Protein 4KQP (pdb70)

Structure (mmCIF, N/CA/C/O backbone):
data_4KQP
#
_entry.id   4KQP
#
_cell.length_a   42.990
_cell.length_b   51.690
_cell.length_c   44.230
_cell.angle_alpha   90.00
_cell.angle_beta   91.10
_cell.angle_gamma   90.00
#
_symmetry.space_group_name_H-M   'P 1 21 1'
#
loop_
_entity.id
_entity.type
_entity.pdbx_description
1 polymer 'Glutamine ABC transporter permease and substrate binding protein protein'
2 non-polymer GLUTAMINE
3 water water
#
loop_
_atom_site.group_PDB
_atom_site.id
_atom_site.type_symbol
_atom_site.label_atom_id
_atom_site.label_alt_id
_atom_site.label_comp_id
_atom_site.label_asym_id
_atom_site.label_entity_id
_atom_site.label_seq_id
_atom_site.pdbx_PDB_ins_code
_atom_site.Cartn_x
_atom_site.Cartn_y
_atom_site.Cartn_z
_atom_site.occupancy
_atom_site.B_iso_or_equiv
_atom_site.auth_seq_id
_atom_site.auth_comp_id
_atom_site.auth_asym_id
_atom_site.auth_atom_id
_atom_site.pdbx_PDB_model_num
ATOM 1 N N . ALA A 1 3 ? 45.042 12.872 13.001 1.00 19.40 255 ALA A N 1
ATOM 2 C CA . ALA A 1 3 ? 45.247 12.220 14.293 1.00 18.45 255 ALA A CA 1
ATOM 3 C C . ALA A 1 3 ? 46.193 11.036 14.159 1.00 16.78 255 ALA A C 1
ATOM 4 O O . ALA A 1 3 ? 45.947 10.110 13.384 1.00 19.44 255 ALA A O 1
ATOM 10 N N . THR A 1 4 ? 47.269 11.070 14.935 1.00 13.96 256 THR A N 1
ATOM 11 C CA . THR A 1 4 ? 48.320 10.063 14.846 1.00 12.56 256 THR A CA 1
ATOM 12 C C . THR A 1 4 ? 48.349 9.191 16.105 1.00 10.63 256 THR A C 1
ATOM 13 O O . THR A 1 4 ? 48.541 9.702 17.209 1.00 10.72 256 THR A O 1
ATOM 24 N N . PRO A 1 5 ? 48.155 7.867 15.951 1.00 9.80 257 PRO A N 1
ATOM 25 C CA . PRO A 1 5 ? 48.262 6.989 17.119 1.00 9.66 257 PRO A CA 1
ATOM 26 C C . PRO A 1 5 ? 49.671 6.967 17.683 1.00 9.39 257 PRO A C 1
ATOM 27 O O . PRO A 1 5 ? 50.656 7.075 16.941 1.00 10.53 257 PRO A O 1
ATOM 38 N N . LYS A 1 6 ? 49.747 6.816 19.000 1.00 9.18 258 LYS A N 1
ATOM 39 C CA . LYS A 1 6 ? 51.013 6.781 19.720 1.00 10.39 258 LYS A CA 1
ATOM 40 C C . LYS A 1 6 ? 51.183 5.472 20.477 1.00 11.25 258 LYS A C 1
ATOM 41 O O . LYS A 1 6 ? 52.232 5.239 21.075 1.00 15.10 258 LYS A O 1
ATOM 60 N N . LYS A 1 7 ? 50.161 4.625 20.455 1.00 10.06 259 LYS A N 1
ATOM 61 C CA . LYS A 1 7 ? 50.246 3.293 21.032 1.00 9.46 259 LYS A CA 1
ATOM 62 C C . LYS A 1 7 ? 49.752 2.296 19.994 1.00 9.58 259 LYS A C 1
ATOM 63 O O . LYS A 1 7 ? 48.906 2.620 19.146 1.00 9.81 259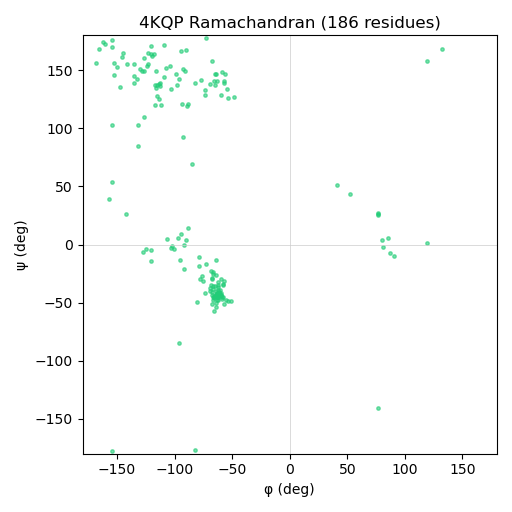 LYS A O 1
ATOM 82 N N . ASP A 1 8 ? 50.285 1.085 20.065 1.00 10.96 260 ASP A N 1
ATOM 83 C CA . ASP A 1 8 ? 49.894 0.031 19.150 1.00 11.61 260 ASP A CA 1
ATOM 84 C C . ASP A 1 8 ? 48.452 -0.412 19.384 1.00 11.19 260 ASP A C 1
ATOM 85 O O . ASP A 1 8 ? 47.762 -0.850 18.460 1.00 11.24 260 ASP A O 1
ATOM 94 N N . VAL A 1 9 ? 47.997 -0.290 20.623 1.00 10.16 261 VAL A N 1
ATOM 95 C CA . VAL A 1 9 ? 46.618 -0.561 20.960 1.00 9.68 261 VAL A CA 1
ATOM 96 C C . VAL A 1 9 ? 46.296 0.287 22.162 1.00 9.02 261 VAL A C 1
ATOM 97 O O . VAL A 1 9 ? 47.160 0.542 23.022 1.00 10.24 261 VAL A O 1
ATOM 110 N N . TYR A 1 10 ? 45.052 0.735 22.203 1.00 7.84 262 TYR A N 1
ATOM 111 C CA . TYR A 1 10 ? 44.558 1.470 23.344 1.00 7.41 262 TYR A CA 1
ATOM 112 C C . TYR A 1 10 ? 43.492 0.650 24.059 1.00 7.41 262 TYR A C 1
ATOM 113 O O . TYR A 1 10 ? 42.644 0.028 23.420 1.00 8.53 262 TYR A O 1
ATOM 131 N N . THR A 1 11 ? 43.535 0.671 25.385 1.00 6.75 263 THR A N 1
ATOM 132 C CA A THR A 1 11 ? 42.584 -0.069 26.189 0.75 6.61 263 THR A CA 1
ATOM 133 C CA B THR A 1 11 ? 42.588 -0.054 26.229 0.25 6.49 263 THR A CA 1
ATOM 134 C C . THR A 1 11 ? 41.404 0.826 26.571 1.00 5.87 263 THR A C 1
ATOM 135 O O . THR A 1 11 ? 41.592 1.923 27.076 1.00 6.18 263 THR A O 1
ATOM 156 N N . ILE A 1 12 ? 40.192 0.336 26.310 1.00 5.04 264 ILE A N 1
ATOM 157 C CA . ILE A 1 12 ? 38.969 1.077 26.574 1.00 4.38 264 ILE A CA 1
ATOM 158 C C . ILE A 1 12 ? 38.150 0.315 27.614 1.00 4.45 264 ILE A C 1
ATOM 159 O O . ILE A 1 12 ? 37.777 -0.843 27.399 1.00 5.66 264 ILE A O 1
ATOM 175 N N . ALA A 1 13 ? 37.890 0.964 28.745 1.00 4.02 265 ALA A N 1
ATOM 176 C CA . ALA A 1 13 ? 37.048 0.388 29.780 1.00 4.00 265 ALA A CA 1
ATOM 177 C C . ALA A 1 13 ? 35.592 0.791 29.568 1.00 3.85 265 ALA A C 1
ATOM 178 O O . ALA A 1 13 ? 35.294 1.880 29.071 1.00 4.22 265 ALA A O 1
ATOM 185 N N . SER A 1 14 ? 34.692 -0.093 29.983 1.00 3.86 266 SER A N 1
ATOM 186 C CA . SER A 1 14 ? 33.277 0.142 29.782 1.00 3.88 266 SER A CA 1
ATOM 187 C C . SER A 1 14 ? 32.451 -0.599 30.823 1.00 4.23 266 SER A C 1
ATOM 188 O O . SER A 1 14 ? 32.956 -1.427 31.586 1.00 5.43 266 SER A O 1
ATOM 196 N N . ASP A 1 15 ? 31.162 -0.286 30.849 1.00 4.43 267 ASP A N 1
ATOM 197 C CA . ASP A 1 15 ? 30.216 -0.948 31.733 1.00 4.24 267 ASP A CA 1
ATOM 198 C C . ASP A 1 15 ? 30.061 -2.400 31.287 1.00 5.53 267 ASP A C 1
ATOM 199 O O . ASP A 1 15 ? 30.346 -2.749 3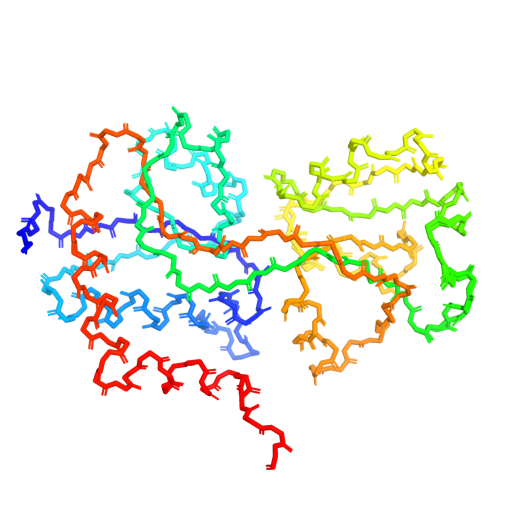0.137 1.00 7.70 267 ASP A O 1
ATOM 208 N N . ASN A 1 16 ? 29.613 -3.251 32.199 1.00 6.90 268 ASN A N 1
ATOM 209 C CA . ASN A 1 16 ? 29.306 -4.621 31.817 1.00 9.51 268 ASN A CA 1
ATOM 210 C C . ASN A 1 16 ? 27.846 -4.857 31.490 1.00 8.66 268 ASN A C 1
ATOM 211 O O . ASN A 1 16 ? 27.549 -5.889 30.908 1.00 10.79 268 ASN A O 1
ATOM 222 N N . SER A 1 17 ? 26.948 -3.935 31.827 1.00 5.86 269 SER A N 1
ATOM 223 C CA . SER A 1 17 ? 25.554 -4.081 31.408 1.00 4.91 269 SER A CA 1
ATOM 224 C C . SER A 1 17 ? 24.904 -2.708 31.338 1.00 4.67 269 SER A C 1
ATOM 225 O O . SER A 1 17 ? 24.577 -2.114 32.365 1.00 6.31 269 SER A O 1
ATOM 233 N N . PHE A 1 18 ? 24.742 -2.198 30.120 1.00 3.95 270 PHE A N 1
ATOM 234 C CA . PHE A 1 18 ? 24.159 -0.875 29.895 1.00 3.61 270 PHE A CA 1
ATOM 235 C C . PHE A 1 18 ? 23.532 -0.854 28.504 1.00 3.44 270 PHE A C 1
ATOM 236 O O . PHE A 1 18 ? 23.837 0.006 27.682 1.00 3.65 270 PHE A O 1
ATOM 253 N N . ALA A 1 19 ? 22.646 -1.815 28.233 1.00 3.86 271 ALA A N 1
ATOM 254 C CA . ALA A 1 19 ? 22.008 -1.899 26.922 1.00 3.85 271 ALA A CA 1
ATOM 255 C C . ALA A 1 19 ? 21.138 -0.662 26.713 1.00 3.82 271 ALA A C 1
ATOM 256 O O . ALA A 1 19 ? 20.406 -0.264 27.613 1.00 4.16 271 ALA A O 1
ATOM 263 N N . PRO A 1 20 ? 21.165 -0.060 25.511 1.00 4.12 272 PRO A N 1
ATOM 264 C CA . PRO A 1 20 ? 21.734 -0.559 24.254 1.00 4.63 272 PRO A CA 1
ATOM 265 C C . PRO A 1 20 ? 23.173 -0.119 23.962 1.00 3.94 272 PRO A C 1
ATOM 266 O O . PRO A 1 20 ? 23.643 -0.356 22.852 1.00 4.73 272 PRO A O 1
ATOM 277 N N . PHE A 1 21 ? 23.845 0.514 24.921 1.00 3.26 273 PHE A N 1
ATOM 278 C CA . PHE A 1 21 ? 25.172 1.089 24.691 1.00 3.16 273 PHE A CA 1
ATOM 279 C C . PHE A 1 21 ? 26.290 0.057 24.752 1.00 3.17 273 PHE A C 1
ATOM 280 O O . PHE A 1 21 ? 27.127 -0.005 23.850 1.00 3.46 273 PHE A O 1
ATOM 297 N N . GLU A 1 22 ? 26.310 -0.765 25.796 1.00 3.21 274 GLU A N 1
ATOM 298 C CA . GLU A 1 22 ? 27.184 -1.944 25.837 1.00 3.38 274 GLU A CA 1
ATOM 299 C C . GLU A 1 22 ? 26.466 -3.014 26.634 1.00 3.53 274 GLU A C 1
ATOM 300 O O . GLU A 1 22 ? 25.885 -2.730 27.685 1.00 3.93 274 GLU A O 1
ATOM 312 N N . PHE A 1 23 ? 26.492 -4.242 26.133 1.00 3.57 275 PHE A N 1
ATOM 313 C CA . PHE A 1 23 ? 25.837 -5.341 26.809 1.00 3.78 275 PHE A CA 1
ATOM 314 C C . PHE A 1 23 ? 26.264 -6.641 26.171 1.00 4.32 275 PHE A C 1
ATOM 315 O O . PHE A 1 23 ? 26.667 -6.671 25.012 1.00 5.10 275 PHE A O 1
ATOM 332 N N . GLN A 1 24 ? 26.166 -7.715 26.939 1.00 5.00 276 GLN A N 1
ATOM 333 C CA A GLN A 1 24 ? 26.317 -9.063 26.414 0.60 5.84 276 GLN A CA 1
ATOM 334 C CA B GLN A 1 24 ? 26.291 -9.056 26.383 0.40 6.14 276 GLN A CA 1
ATOM 335 C C . GLN A 1 24 ? 24.945 -9.504 25.900 1.00 5.90 276 GLN A C 1
ATOM 336 O O . GLN A 1 24 ? 23.972 -9.530 26.666 1.00 7.18 276 GLN A O 1
ATOM 363 N N . ASN A 1 25 ? 24.868 -9.827 24.615 1.00 5.47 277 ASN A N 1
ATOM 364 C CA . ASN A 1 25 ? 23.609 -10.291 24.063 1.00 5.68 277 ASN A CA 1
ATOM 365 C C . ASN A 1 25 ? 23.303 -11.713 24.542 1.00 5.23 277 ASN A C 1
ATOM 366 O O . ASN A 1 25 ? 24.081 -12.314 25.291 1.00 5.39 277 ASN A O 1
ATOM 377 N N . ASP A 1 26 ? 22.146 -12.239 24.149 1.00 4.75 278 ASP A N 1
ATOM 378 C CA . ASP A 1 26 ? 21.729 -13.536 24.648 1.00 4.80 278 ASP A CA 1
ATOM 379 C C . ASP A 1 26 ? 22.683 -14.650 24.196 1.00 4.43 278 ASP A C 1
ATOM 380 O O . ASP A 1 26 ? 22.786 -15.682 24.875 1.00 5.22 278 ASP A O 1
ATOM 389 N N . ASP A 1 27 ? 23.375 -14.449 23.068 1.00 4.33 279 ASP A N 1
ATOM 390 C CA . ASP A 1 27 ? 24.369 -15.410 22.577 1.00 4.54 279 ASP A CA 1
ATOM 391 C C . ASP A 1 27 ? 25.770 -15.147 23.158 1.00 5.26 279 ASP A C 1
ATOM 392 O O . ASP A 1 27 ? 26.744 -15.692 22.661 1.00 6.34 279 ASP A O 1
ATOM 401 N N . LYS A 1 28 ? 25.844 -14.321 24.207 1.00 6.15 280 LYS A N 1
ATOM 402 C CA A LYS A 1 28 ? 27.068 -14.130 24.990 0.23 7.81 280 LYS A CA 1
ATOM 403 C CA B LYS A 1 28 ? 27.057 -14.097 25.006 0.77 7.90 280 LYS A CA 1
ATOM 404 C C . LYS A 1 28 ? 28.138 -13.304 24.285 1.00 8.23 280 LYS A C 1
ATOM 405 O O . LYS A 1 28 ? 29.319 -13.455 24.580 1.00 11.78 280 LYS A O 1
ATOM 442 N N . GLN A 1 29 ? 27.727 -12.437 23.365 1.00 6.42 281 GLN A N 1
ATOM 443 C CA A GLN A 1 29 ? 28.672 -11.557 22.692 0.57 6.69 281 GLN A CA 1
ATOM 444 C CA B GLN A 1 29 ? 28.637 -11.551 22.632 0.43 6.38 281 GLN A CA 1
ATOM 445 C C . GLN A 1 29 ? 28.487 -10.122 23.143 1.00 6.12 281 GLN A C 1
ATOM 446 O O . GLN A 1 29 ? 27.372 -9.619 23.204 1.00 6.11 281 GLN A O 1
ATOM 473 N N . PHE A 1 30 ? 29.589 -9.457 23.493 1.00 7.02 282 PHE A N 1
ATOM 474 C CA . PHE A 1 30 ? 29.490 -8.041 23.853 1.00 7.56 282 PHE A CA 1
ATOM 475 C C . PHE A 1 30 ? 29.263 -7.230 22.589 1.00 6.73 282 PHE A C 1
ATOM 476 O O . PHE A 1 30 ? 29.929 -7.405 21.566 1.00 8.13 282 PHE A O 1
ATOM 493 N N . THR A 1 31 ? 28.299 -6.333 22.691 1.00 5.64 283 THR A N 1
ATOM 494 C CA . THR A 1 31 ? 27.818 -5.566 21.569 1.00 5.10 283 THR A CA 1
ATOM 495 C C . THR A 1 31 ? 27.236 -4.252 22.104 1.00 5.09 283 THR A C 1
ATOM 496 O O . THR A 1 31 ? 27.320 -3.972 23.298 1.00 6.18 283 THR A O 1
ATOM 507 N N . GLY A 1 32 ? 26.694 -3.437 21.209 1.00 4.81 284 GLY A N 1
ATOM 508 C CA . GLY A 1 32 ? 26.033 -2.202 21.586 1.00 5.06 284 GLY A CA 1
ATOM 509 C C . GLY A 1 32 ? 26.471 -0.998 20.768 1.00 4.71 284 GLY A C 1
ATOM 510 O O . GLY A 1 32 ? 27.462 -1.025 20.030 1.00 5.18 284 GLY A O 1
ATOM 514 N N . ILE A 1 33 ? 25.718 0.083 20.930 1.00 4.28 285 ILE A N 1
ATOM 515 C CA . ILE A 1 33 ? 26.000 1.342 20.256 1.00 4.30 285 ILE A CA 1
ATOM 516 C C . ILE A 1 33 ? 27.418 1.841 20.534 1.00 3.80 285 ILE A C 1
ATOM 517 O O . ILE A 1 33 ? 28.116 2.275 19.627 1.00 4.16 285 ILE A O 1
ATOM 533 N N . ASP A 1 34 ? 27.823 1.847 21.800 1.00 3.78 286 ASP A N 1
ATOM 534 C CA . ASP A 1 34 ? 29.151 2.363 22.149 1.00 3.72 286 ASP A CA 1
ATOM 535 C C . ASP A 1 34 ? 30.251 1.533 21.486 1.00 3.77 286 ASP A C 1
ATOM 536 O O . ASP A 1 34 ? 31.269 2.068 21.032 1.00 4.00 286 ASP A O 1
ATOM 545 N N . VAL A 1 35 ? 30.066 0.214 21.499 1.00 4.02 287 VAL A N 1
ATOM 546 C CA . VAL A 1 35 ? 31.050 -0.711 20.951 1.00 4.31 287 VAL A CA 1
ATOM 547 C C . VAL A 1 35 ? 31.171 -0.478 19.445 1.00 4.17 287 VAL A C 1
ATOM 548 O O . VAL A 1 35 ? 32.262 -0.258 18.915 1.00 4.46 287 VAL A O 1
ATOM 561 N N . ASP A 1 36 ? 30.042 -0.519 18.751 1.00 4.33 288 ASP A N 1
ATOM 562 C CA . ASP A 1 36 ? 30.063 -0.340 17.307 1.00 4.36 288 ASP A CA 1
ATOM 563 C C . ASP A 1 36 ? 30.544 1.059 16.910 1.00 4.41 288 ASP A C 1
ATOM 564 O O . ASP A 1 36 ? 31.327 1.204 15.968 1.00 4.73 288 ASP A O 1
ATOM 573 N N . LEU A 1 37 ? 30.086 2.088 17.618 1.00 4.04 289 LEU A N 1
ATOM 574 C CA . LEU A 1 37 ? 30.451 3.455 17.265 1.00 4.26 289 LEU A CA 1
ATOM 575 C C . LEU A 1 37 ? 31.937 3.706 17.502 1.00 4.00 289 LEU A C 1
ATOM 576 O O . LEU A 1 37 ? 32.626 4.215 16.613 1.00 4.40 289 LEU A O 1
ATOM 592 N N . LEU A 1 38 ? 32.449 3.379 18.686 1.00 4.05 290 LEU A N 1
ATOM 593 C CA . LEU A 1 38 ? 33.860 3.640 18.924 1.00 4.08 290 LEU A CA 1
ATOM 594 C C . LEU A 1 38 ? 34.743 2.755 18.034 1.00 4.35 290 LEU A C 1
ATOM 595 O O . LEU A 1 38 ? 35.757 3.222 17.523 1.00 4.62 290 LEU A O 1
ATOM 611 N N . ASN A 1 39 ? 34.361 1.498 17.810 1.00 4.37 291 ASN A N 1
ATOM 612 C CA . ASN A 1 39 ? 35.138 0.673 16.887 1.00 4.82 291 ASN A CA 1
ATOM 613 C C . ASN A 1 39 ? 35.166 1.304 15.492 1.00 4.83 291 ASN A C 1
ATOM 614 O O . ASN A 1 39 ? 36.205 1.309 14.840 1.00 5.39 291 ASN A O 1
ATOM 625 N N . ALA A 1 40 ? 34.036 1.836 15.035 1.00 4.65 292 ALA A N 1
ATOM 626 C CA . ALA A 1 40 ? 33.965 2.416 13.695 1.00 5.05 292 ALA A CA 1
ATOM 627 C C . ALA A 1 40 ? 34.776 3.710 13.613 1.00 4.91 292 ALA A C 1
ATOM 628 O O . ALA A 1 40 ? 35.420 3.988 12.606 1.00 5.54 292 ALA A O 1
ATOM 635 N N . ILE A 1 41 ? 34.757 4.500 14.678 1.00 4.64 293 ILE A N 1
ATOM 636 C CA . ILE A 1 41 ? 35.553 5.720 14.759 1.00 4.74 293 ILE A CA 1
ATOM 637 C C . ILE A 1 41 ? 37.047 5.376 14.698 1.00 4.99 293 ILE A C 1
ATOM 638 O O . ILE A 1 41 ? 37.813 5.985 13.948 1.00 5.38 293 ILE A O 1
ATOM 654 N N . ALA A 1 42 ? 37.458 4.392 15.485 1.00 5.29 294 ALA A N 1
ATOM 655 C CA . ALA A 1 42 ? 38.849 3.972 15.492 1.00 6.10 294 ALA A CA 1
ATOM 656 C C . ALA A 1 42 ? 39.269 3.486 14.106 1.00 6.20 294 ALA A C 1
ATOM 657 O O . ALA A 1 42 ? 40.354 3.829 13.627 1.00 6.66 294 ALA A O 1
ATOM 664 N N . LYS A 1 43 ? 38.422 2.701 13.447 1.00 6.12 295 LYS A N 1
ATOM 665 C CA . LYS A 1 43 ? 38.746 2.216 12.109 1.00 7.33 295 LYS A CA 1
ATOM 666 C C . LYS A 1 43 ? 38.885 3.382 11.126 1.00 6.94 295 LYS A C 1
ATOM 667 O O . LYS A 1 43 ? 39.807 3.418 10.309 1.00 7.77 295 LYS A O 1
ATOM 686 N N . ASN A 1 44 ? 37.982 4.350 11.214 1.00 6.19 296 ASN A N 1
ATOM 687 C CA . ASN A 1 44 ? 38.037 5.531 10.360 1.00 6.14 296 ASN A CA 1
ATOM 688 C C . ASN A 1 44 ? 39.361 6.288 10.524 1.00 6.07 296 ASN A C 1
ATOM 689 O O . ASN A 1 44 ? 39.889 6.855 9.562 1.00 7.19 296 ASN A O 1
ATOM 700 N N . GLN A 1 45 ? 39.889 6.276 11.743 1.00 5.92 297 GLN A N 1
ATOM 701 C CA . GLN A 1 45 ? 41.065 7.061 12.101 1.00 5.94 297 GLN A CA 1
ATOM 702 C C . GLN A 1 45 ? 42.384 6.274 12.132 1.00 6.32 297 GLN A C 1
ATOM 703 O O . GLN A 1 45 ? 43.436 6.859 12.363 1.00 7.22 297 GLN A O 1
ATOM 717 N N . GLY A 1 46 ? 42.337 4.963 11.915 1.00 6.68 298 GLY A N 1
ATOM 718 C CA . GLY A 1 46 ? 43.540 4.144 11.953 1.00 6.80 298 GLY A CA 1
ATOM 719 C C . GLY A 1 46 ? 44.078 3.811 13.338 1.00 7.04 298 GLY A C 1
ATOM 720 O O . GLY A 1 46 ? 45.277 3.560 13.480 1.00 8.55 298 GLY A O 1
ATOM 724 N N . PHE A 1 47 ? 43.198 3.783 14.338 1.00 6.59 299 PHE A N 1
ATOM 725 C CA . PHE A 1 47 ? 43.549 3.420 15.703 1.00 6.71 299 PHE A CA 1
ATOM 726 C C . PHE A 1 47 ? 43.048 2.003 15.980 1.00 7.60 299 PHE A C 1
ATOM 727 O O . PHE A 1 47 ? 42.069 1.563 15.371 1.00 9.30 299 PHE A O 1
ATOM 744 N N . LYS A 1 48 ? 43.710 1.319 16.914 1.00 8.11 300 LYS A N 1
ATOM 745 C CA . LYS A 1 48 ? 43.349 -0.033 17.342 1.00 8.85 300 LYS A CA 1
ATOM 746 C C . LYS A 1 48 ? 42.962 -0.014 18.821 1.00 8.11 300 LYS A C 1
ATOM 747 O O . LYS A 1 48 ? 43.633 0.628 19.629 1.00 8.30 300 LYS A O 1
ATOM 766 N N . LEU A 1 49 ? 41.883 -0.725 19.158 1.00 7.86 301 LEU A N 1
ATOM 767 C CA . LEU A 1 49 ? 41.330 -0.760 20.517 1.00 7.61 301 LEU A CA 1
ATOM 768 C C . LEU A 1 49 ? 41.230 -2.176 21.075 1.00 7.97 301 LEU A C 1
ATOM 769 O O . LEU A 1 49 ? 41.088 -3.140 20.325 1.00 9.58 301 LEU A O 1
ATOM 785 N N . LYS A 1 50 ? 41.268 -2.285 22.401 1.00 7.59 302 LYS A N 1
ATOM 786 C CA . LYS A 1 50 ? 40.839 -3.496 23.095 1.00 7.88 302 LYS A CA 1
ATOM 787 C C . LYS A 1 50 ? 39.925 -3.075 24.247 1.00 7.58 302 LYS A C 1
ATOM 788 O O . LYS A 1 50 ? 40.163 -2.042 24.869 1.00 8.98 302 LYS A O 1
ATOM 807 N N . TRP A 1 51 ? 38.876 -3.859 24.502 1.00 6.42 303 TRP A N 1
ATOM 808 C CA . TRP A 1 51 ? 37.825 -3.475 25.444 1.00 5.79 303 TRP A CA 1
ATOM 809 C C . TRP A 1 51 ? 37.880 -4.309 26.718 1.00 5.89 303 TRP A C 1
ATOM 810 O O . TRP A 1 51 ? 38.153 -5.507 26.678 1.00 6.82 303 TRP A O 1
ATOM 831 N N . ASN A 1 52 ? 37.567 -3.668 27.842 1.00 5.27 304 ASN A N 1
ATOM 832 C CA . ASN A 1 52 ? 37.374 -4.349 29.122 1.00 5.35 304 ASN A CA 1
ATOM 833 C C . ASN A 1 52 ? 36.005 -3.936 29.678 1.00 4.74 304 ASN A C 1
ATOM 834 O O . ASN A 1 52 ? 35.821 -2.780 30.073 1.00 4.92 304 ASN A O 1
ATOM 845 N N . PHE A 1 53 ? 35.058 -4.872 29.685 1.00 4.76 305 PHE A N 1
ATOM 846 C CA . PHE A 1 53 ? 33.698 -4.617 30.153 1.00 5.27 305 PHE A CA 1
ATOM 847 C C . PHE A 1 53 ? 33.628 -4.973 31.632 1.00 6.14 305 PHE A C 1
ATOM 848 O O . PHE A 1 53 ? 33.408 -6.128 32.003 1.00 8.36 305 PHE A O 1
ATOM 865 N N . ILE A 1 54 ? 33.861 -3.968 32.470 1.00 5.57 306 ILE A N 1
ATOM 866 C CA . ILE A 1 54 ? 34.123 -4.170 33.889 1.00 5.85 306 ILE A CA 1
ATOM 867 C C . ILE A 1 54 ? 33.145 -3.480 34.839 1.00 5.62 306 ILE A C 1
ATOM 868 O O . ILE A 1 54 ? 33.135 -3.820 36.011 1.00 6.55 306 ILE A O 1
ATOM 884 N N . GLY A 1 55 ? 32.331 -2.545 34.340 1.00 5.31 307 GLY A N 1
ATOM 885 C CA . GLY A 1 55 ? 31.404 -1.783 35.168 1.00 5.30 307 GLY A CA 1
ATOM 886 C C . GLY A 1 55 ? 31.711 -0.301 35.094 1.00 5.21 307 GLY A C 1
ATOM 887 O O . GLY A 1 55 ? 32.838 0.088 34.770 1.00 6.18 307 GLY A O 1
ATOM 891 N N . PHE A 1 56 ? 30.721 0.534 35.401 1.00 4.91 308 PHE A N 1
ATOM 892 C CA . PHE A 1 56 ? 30.891 1.970 35.245 1.00 4.86 308 PHE A CA 1
ATOM 893 C C . PHE A 1 56 ? 31.939 2.549 36.210 1.00 4.59 308 PHE A C 1
ATOM 894 O O . PHE A 1 56 ? 32.925 3.165 35.783 1.00 4.74 308 PHE A O 1
ATOM 911 N N . GLN A 1 57 ? 31.741 2.358 37.510 1.00 4.81 309 GLN A N 1
ATOM 912 C CA . GLN A 1 57 ? 32.726 2.861 38.459 1.00 4.95 309 GLN A CA 1
ATOM 913 C C . GLN A 1 57 ? 34.080 2.184 38.252 1.00 4.84 309 GLN A C 1
ATOM 914 O O . GLN A 1 57 ? 35.124 2.816 38.389 1.00 5.02 309 GLN A O 1
ATOM 928 N N . ALA A 1 58 ? 34.069 0.900 37.915 1.00 5.13 310 ALA A N 1
ATOM 929 C CA . ALA A 1 58 ? 35.323 0.202 37.650 1.00 5.40 310 ALA A CA 1
ATOM 930 C C . ALA A 1 58 ? 36.074 0.850 36.477 1.00 5.12 310 ALA A C 1
ATOM 931 O O . ALA A 1 58 ? 37.306 0.962 36.511 1.00 5.29 310 ALA A O 1
ATOM 938 N N . ALA A 1 59 ? 35.342 1.271 35.449 1.00 4.82 311 ALA A N 1
ATOM 939 C CA . ALA A 1 59 ? 35.930 1.971 34.312 1.00 4.53 311 ALA A CA 1
ATOM 940 C C . ALA A 1 59 ? 36.501 3.333 34.726 1.00 4.43 311 ALA A C 1
ATOM 941 O O . ALA A 1 59 ? 37.624 3.674 34.340 1.00 4.83 311 ALA A O 1
ATOM 948 N N . VAL A 1 60 ? 35.746 4.104 35.507 1.00 4.44 312 VAL A N 1
ATOM 949 C CA . VAL A 1 60 ? 36.239 5.363 36.048 1.00 4.82 312 VAL A CA 1
ATOM 950 C C . VAL A 1 60 ? 37.562 5.123 36.783 1.00 4.97 312 VAL A C 1
ATOM 951 O O . VAL A 1 60 ? 38.546 5.835 36.564 1.00 5.52 312 VAL A O 1
ATOM 964 N N . ASP A 1 61 ? 37.582 4.112 37.650 1.00 5.30 313 ASP A N 1
ATOM 965 C CA . ASP A 1 61 ? 38.765 3.813 38.457 1.00 5.83 313 ASP A CA 1
ATOM 966 C C . ASP A 1 61 ? 39.954 3.426 37.575 1.00 5.56 313 ASP A C 1
ATOM 967 O O . ASP A 1 61 ? 41.086 3.838 37.828 1.00 5.93 313 ASP A O 1
ATOM 976 N N . SER A 1 62 ? 39.703 2.622 36.544 1.00 5.25 314 SER A N 1
ATOM 977 C CA . SER A 1 62 ? 40.773 2.171 35.666 1.00 5.28 314 SER A CA 1
ATOM 978 C C . SER A 1 62 ? 41.374 3.344 34.889 1.00 5.17 314 SER A C 1
ATOM 979 O O . SER A 1 62 ? 42.602 3.470 34.783 1.00 5.38 314 SER A O 1
ATOM 987 N N . VAL A 1 63 ? 40.522 4.209 34.346 1.00 4.85 315 VAL A N 1
ATOM 988 C CA . VAL A 1 63 ? 41.022 5.380 33.644 1.00 5.05 315 VAL A CA 1
ATOM 989 C C . VAL A 1 63 ? 41.790 6.296 34.616 1.00 4.98 315 VAL A C 1
ATOM 990 O O . VAL A 1 63 ? 42.889 6.774 34.303 1.00 5.56 315 VAL A O 1
ATOM 1003 N N . GLN A 1 64 ? 41.237 6.538 35.801 1.00 5.21 316 GLN A N 1
ATOM 1004 C CA . GLN A 1 64 ? 41.903 7.435 36.749 1.00 5.80 316 GLN A CA 1
ATOM 1005 C C . GLN A 1 64 ? 43.210 6.869 37.319 1.00 6.06 316 GLN A C 1
ATOM 1006 O O . GLN A 1 64 ? 44.077 7.637 37.726 1.00 6.80 316 GLN A O 1
ATOM 1020 N N . SER A 1 65 ? 43.371 5.550 37.310 1.00 6.01 317 SER A N 1
ATOM 1021 C CA . SER A 1 65 ? 44.623 4.946 37.772 1.00 6.67 317 SER A CA 1
ATOM 1022 C C . SER A 1 65 ? 45.652 4.775 36.652 1.00 6.52 317 SER A C 1
ATOM 1023 O O . SER A 1 65 ? 46.730 4.225 36.878 1.00 6.99 317 SER A O 1
ATOM 1031 N N . GLY A 1 66 ? 45.352 5.253 35.449 1.00 6.09 318 GLY A N 1
ATOM 1032 C CA . GLY A 1 66 ? 46.321 5.170 34.370 1.00 5.76 318 GLY A CA 1
ATOM 1033 C C . GLY A 1 66 ? 46.441 3.785 33.767 1.00 5.50 318 GLY A C 1
ATOM 1034 O O . GLY A 1 66 ? 47.479 3.447 33.193 1.00 5.66 318 GLY A O 1
ATOM 1038 N N . HIS A 1 67 ? 45.372 3.000 33.888 1.00 5.68 319 HIS A N 1
ATOM 1039 C CA . HIS A 1 67 ? 45.304 1.674 33.297 1.00 5.78 319 HIS A CA 1
ATOM 1040 C C . HIS A 1 67 ? 44.581 1.790 31.955 1.00 5.71 319 HIS A C 1
ATOM 1041 O O . HIS A 1 67 ? 45.237 1.960 30.931 1.00 6.46 319 HIS A O 1
ATOM 1056 N N . ALA A 1 68 ? 43.252 1.760 31.937 1.00 5.66 320 ALA A N 1
ATOM 1057 C CA . ALA A 1 68 ? 42.558 2.020 30.689 1.00 5.69 320 ALA A CA 1
ATOM 1058 C C . ALA A 1 68 ? 42.949 3.384 30.135 1.00 5.42 320 ALA A C 1
ATOM 1059 O O . ALA A 1 68 ? 43.086 4.361 30.874 1.00 6.33 320 ALA A O 1
ATOM 1066 N N . ASP A 1 69 ? 43.099 3.442 28.817 1.00 5.27 321 ASP A N 1
ATOM 1067 C CA . ASP A 1 69 ? 43.415 4.683 28.126 1.00 5.30 321 ASP A CA 1
ATOM 1068 C C . ASP A 1 69 ? 42.222 5.617 27.980 1.00 4.97 321 ASP A C 1
ATOM 1069 O O . ASP A 1 69 ? 42.393 6.825 27.859 1.00 5.44 321 ASP A O 1
ATOM 1078 N N . GLY A 1 70 ? 41.024 5.050 27.955 1.00 4.58 322 GLY A N 1
ATOM 1079 C CA . GLY A 1 70 ? 39.808 5.835 27.869 1.00 4.39 322 GLY A CA 1
ATOM 1080 C C . GLY A 1 70 ? 38.633 4.987 28.292 1.00 3.89 322 GLY A C 1
ATOM 1081 O O . GLY A 1 70 ? 38.783 3.785 28.520 1.00 4.15 322 GLY A O 1
ATOM 1085 N N . MET A 1 71 ? 37.467 5.614 28.384 1.00 3.96 323 MET A N 1
ATOM 1086 C CA . MET A 1 71 ? 36.237 4.888 28.656 1.00 4.03 323 MET A CA 1
ATOM 1087 C C . MET A 1 71 ? 35.118 5.374 27.741 1.00 3.82 323 MET A C 1
ATOM 1088 O O . MET A 1 71 ? 34.968 6.566 27.474 1.00 4.32 323 MET A O 1
ATOM 1102 N N . MET A 1 72 ? 34.353 4.402 27.263 1.00 3.58 324 MET A N 1
ATOM 1103 C CA . MET A 1 72 ? 33.197 4.605 26.410 1.00 3.28 324 MET A CA 1
ATOM 1104 C C . MET A 1 72 ? 32.124 3.745 27.066 1.00 3.26 324 MET A C 1
ATOM 1105 O O . MET A 1 72 ? 32.177 2.520 26.968 1.00 3.75 324 MET A O 1
ATOM 1119 N N . SER A 1 73 ? 31.213 4.384 27.792 1.00 3.30 325 SER A N 1
ATOM 1120 C CA . SER A 1 73 ? 30.385 3.680 28.763 1.00 3.45 325 SER A CA 1
ATOM 1121 C C . SER A 1 73 ? 29.085 4.420 29.050 1.00 3.32 325 SER A C 1
ATOM 1122 O O . SER A 1 73 ? 28.644 4.482 30.198 1.00 3.71 325 SER A O 1
ATOM 1130 N N . GLY A 1 74 ? 28.481 4.991 28.015 1.00 3.26 326 GLY A N 1
ATOM 1131 C CA . GLY A 1 74 ? 27.287 5.798 28.199 1.00 3.33 326 GLY A CA 1
ATOM 1132 C C . GLY A 1 74 ? 27.507 6.876 29.247 1.00 3.29 326 GLY A C 1
ATOM 1133 O O . GLY A 1 74 ? 26.649 7.118 30.095 1.00 3.76 326 GLY A O 1
ATOM 1137 N N . MET A 1 75 ? 28.660 7.531 29.176 1.00 3.45 327 MET A N 1
ATOM 1138 C CA . MET A 1 75 ? 29.132 8.406 30.235 1.00 3.46 327 MET A CA 1
ATOM 1139 C C . MET A 1 75 ? 28.642 9.838 30.051 1.00 3.44 327 MET A C 1
ATOM 1140 O O . MET A 1 75 ? 28.970 10.505 29.064 1.00 4.08 327 MET A O 1
ATOM 1154 N N . SER A 1 76 ? 27.879 10.325 31.017 1.00 3.48 328 SER A N 1
ATOM 1155 C CA . SER A 1 76 ? 27.409 11.695 30.982 1.00 3.97 328 SER A CA 1
ATOM 1156 C C . SER A 1 76 ? 28.574 12.677 31.110 1.00 4.06 328 SER A C 1
ATOM 1157 O O . SER A 1 76 ? 29.511 12.469 31.897 1.00 4.82 328 SER A O 1
ATOM 1165 N N . ILE A 1 77 ? 28.472 13.765 30.345 1.00 4.37 329 ILE A N 1
ATOM 1166 C CA . ILE A 1 77 ? 29.412 14.875 30.408 1.00 4.78 329 ILE A CA 1
ATOM 1167 C C . ILE A 1 77 ? 28.916 15.838 31.476 1.00 5.27 329 ILE A C 1
ATOM 1168 O O . ILE A 1 77 ? 27.791 16.334 31.399 1.00 6.22 329 ILE A O 1
ATOM 1184 N N . THR A 1 78 ? 29.737 16.076 32.492 1.00 5.95 330 THR A N 1
ATOM 1185 C CA . THR A 1 78 ? 29.405 17.047 33.528 1.00 7.04 330 THR A CA 1
ATOM 1186 C C . THR A 1 78 ? 30.613 17.919 33.828 1.00 7.72 330 THR A C 1
ATOM 1187 O O . THR A 1 78 ? 31.759 17.520 33.628 1.00 7.51 330 THR A O 1
ATOM 1198 N N . ASP A 1 79 ? 30.353 19.118 34.333 1.00 8.60 331 ASP A N 1
ATOM 1199 C CA . ASP A 1 79 ? 31.437 20.029 34.685 1.00 9.65 331 ASP A CA 1
ATOM 1200 C C . ASP A 1 79 ? 32.326 19.442 35.777 1.00 8.57 331 ASP A C 1
ATOM 1201 O O . ASP A 1 79 ? 33.548 19.583 35.735 1.00 9.39 331 ASP A O 1
ATOM 1210 N N . ALA A 1 80 ? 31.730 18.773 36.754 1.00 7.66 332 ALA A N 1
ATOM 1211 C CA . ALA A 1 80 ? 32.520 18.181 37.825 1.00 7.76 332 ALA A CA 1
ATOM 1212 C C . ALA A 1 80 ? 33.481 17.121 37.277 1.00 7.55 332 ALA A C 1
ATOM 1213 O O . ALA A 1 80 ? 34.652 17.067 37.660 1.00 8.17 332 ALA A O 1
ATOM 1220 N N . ARG A 1 81 ? 33.001 16.287 36.366 1.00 6.76 333 ARG A N 1
ATOM 1221 C CA . ARG A 1 81 ? 33.853 15.253 35.799 1.00 6.40 333 ARG A CA 1
ATOM 1222 C C . ARG A 1 81 ? 34.969 15.852 34.946 1.00 6.61 333 ARG A C 1
ATOM 1223 O O . ARG A 1 81 ? 36.051 15.273 34.846 1.00 6.45 333 ARG A O 1
ATOM 1244 N N . LYS A 1 82 ? 34.723 17.021 34.359 1.00 7.10 334 LYS A N 1
ATOM 1245 C CA . LYS A 1 82 ? 35.749 17.700 33.577 1.00 8.17 334 LYS A CA 1
ATOM 1246 C C . LYS A 1 82 ? 36.953 18.124 34.423 1.00 8.78 334 LYS A C 1
ATOM 1247 O O . LYS A 1 82 ? 37.988 18.481 33.872 1.00 10.00 334 LYS A O 1
ATOM 1266 N N . GLN A 1 83 ? 36.838 18.085 35.750 1.00 8.95 335 GLN A N 1
ATOM 1267 C CA A GLN A 1 83 ? 37.984 18.366 36.610 0.55 9.86 335 GLN A CA 1
ATOM 1268 C CA B GLN A 1 83 ? 37.987 18.372 36.604 0.45 9.72 335 GLN A CA 1
ATOM 1269 C C . GLN A 1 83 ? 39.040 17.268 36.531 1.00 9.15 335 GLN A C 1
ATOM 1270 O O . GLN A 1 83 ? 40.225 17.529 36.774 1.00 10.41 335 GLN A O 1
ATOM 1297 N N . VAL A 1 84 ? 38.611 16.042 36.204 1.00 7.67 336 VAL A N 1
ATOM 1298 C CA . VAL A 1 84 ? 39.515 14.889 36.187 1.00 7.55 336 VAL A CA 1
ATOM 1299 C C . VAL A 1 84 ? 39.509 14.090 34.886 1.00 6.59 336 VAL A C 1
ATOM 1300 O O . VAL A 1 84 ? 40.347 13.210 34.731 1.00 6.86 336 VAL A O 1
ATOM 1313 N N . PHE A 1 85 ? 38.604 14.421 33.961 1.00 5.73 337 PHE A N 1
ATOM 1314 C CA . PHE A 1 85 ? 38.534 13.799 32.643 1.00 5.42 337 PHE A CA 1
ATOM 1315 C C . PHE A 1 85 ? 38.563 14.881 31.556 1.00 5.74 337 PHE A C 1
ATOM 1316 O O . PHE A 1 85 ? 38.054 15.986 31.757 1.00 6.67 337 PHE A O 1
ATOM 1333 N N . ASP A 1 86 ? 39.117 14.535 30.395 1.00 5.39 338 ASP A N 1
ATOM 1334 C CA . ASP A 1 86 ? 38.869 15.262 29.149 1.00 5.62 338 ASP A CA 1
ATOM 1335 C C . ASP A 1 86 ? 37.880 14.455 28.309 1.00 4.99 338 ASP A C 1
ATOM 1336 O O . ASP A 1 86 ? 38.042 13.244 28.145 1.00 5.58 338 ASP A O 1
ATOM 1345 N N . TYR A 1 87 ? 36.879 15.137 27.767 1.00 4.86 339 TYR A N 1
ATOM 1346 C CA . TYR A 1 87 ? 35.870 14.496 26.946 1.00 4.88 339 TYR A CA 1
ATOM 1347 C C . TYR A 1 87 ? 36.026 14.833 25.469 1.00 4.71 339 TYR A C 1
ATOM 1348 O O . TYR A 1 87 ? 36.490 15.915 25.096 1.00 5.63 339 TYR A O 1
ATOM 1366 N N . GLY A 1 88 ? 35.589 13.908 24.626 1.00 4.64 340 GLY A N 1
ATOM 1367 C CA . GLY A 1 88 ? 35.382 14.183 23.220 1.00 4.91 340 GLY A CA 1
ATOM 1368 C C . GLY A 1 88 ? 34.033 14.839 22.968 1.00 4.94 340 GLY A C 1
ATOM 1369 O O . GLY A 1 88 ? 33.264 15.125 23.891 1.00 5.40 340 GLY A O 1
ATOM 1373 N N . SER A 1 89 ? 33.749 15.053 21.688 1.00 4.89 341 SER A N 1
ATOM 1374 C CA . SER A 1 89 ? 32.482 15.622 21.253 1.00 5.09 341 SER A CA 1
ATOM 1375 C C . SER A 1 89 ? 31.309 14.788 21.755 1.00 4.95 341 SER A C 1
ATOM 1376 O O . SER A 1 89 ? 31.374 13.564 21.821 1.00 5.54 341 SER A O 1
ATOM 1384 N N . PRO A 1 90 ? 30.186 15.441 22.061 1.00 4.68 342 PRO A N 1
ATOM 1385 C CA A PRO A 1 90 ? 29.033 14.661 22.527 0.67 4.45 342 PRO A CA 1
ATOM 1386 C CA B PRO A 1 90 ? 29.013 14.681 22.511 0.33 4.91 342 PRO A CA 1
ATOM 1387 C C . PRO A 1 90 ? 28.498 13.730 21.436 1.00 4.18 342 PRO A C 1
ATOM 1388 O O . PRO A 1 90 ? 28.410 14.128 20.265 1.00 4.59 342 PRO A O 1
ATOM 1409 N N . TYR A 1 91 ? 28.123 12.508 21.823 1.00 3.94 343 TYR A N 1
ATOM 1410 C CA . TYR A 1 91 ? 27.678 11.522 20.838 1.00 4.17 343 TYR A CA 1
ATOM 1411 C C . TYR A 1 91 ? 26.295 10.949 21.117 1.00 4.11 343 TYR A C 1
ATOM 1412 O O . TYR A 1 91 ? 25.795 10.161 20.321 1.00 4.46 343 TYR A O 1
ATOM 1430 N N . TYR A 1 92 ? 25.679 11.329 22.232 1.00 4.06 344 TYR A N 1
ATOM 1431 C CA . TYR A 1 92 ? 24.316 10.897 22.525 1.00 4.02 344 TYR A CA 1
ATOM 1432 C C . TYR A 1 92 ? 23.754 11.859 23.574 1.00 4.10 344 TYR A C 1
ATOM 1433 O O . TYR A 1 92 ? 24.480 12.717 24.084 1.00 4.37 344 TYR A O 1
ATOM 1451 N N . SER A 1 93 ? 22.460 11.743 23.877 1.00 4.26 345 SER A N 1
ATOM 1452 C CA . SER A 1 93 ? 21.819 12.561 24.911 1.00 4.26 345 SER A CA 1
ATOM 1453 C C . SER A 1 93 ? 21.071 11.654 25.874 1.00 4.35 345 SER A C 1
ATOM 1454 O O . SER A 1 93 ? 20.580 10.596 25.480 1.00 4.95 345 SER A O 1
ATOM 1462 N N . SER A 1 94 ? 20.977 12.071 27.135 1.00 4.47 346 SER A N 1
ATOM 1463 C CA . SER A 1 94 ? 20.189 11.315 28.096 1.00 4.70 346 SER A CA 1
ATOM 1464 C C . SER A 1 94 ? 19.584 12.186 29.176 1.00 4.90 346 SER A C 1
ATOM 1465 O O . SER A 1 94 ? 20.110 13.237 29.548 1.00 6.30 346 SER A O 1
ATOM 1473 N N . ASN A 1 95 ? 18.466 11.682 29.679 1.00 4.36 347 ASN A N 1
ATOM 1474 C CA . ASN A 1 95 ? 17.814 12.153 30.884 1.00 4.57 347 ASN A CA 1
ATOM 1475 C C . ASN A 1 95 ? 17.803 11.022 31.907 1.00 3.58 347 ASN A C 1
ATOM 1476 O O . ASN A 1 95 ? 18.037 9.871 31.550 1.00 4.01 347 ASN A O 1
ATOM 1487 N N . LEU A 1 96 ? 17.557 11.359 33.170 1.00 3.48 348 LEU A N 1
ATOM 1488 C CA . LEU A 1 96 ? 17.428 10.376 34.246 1.00 3.66 348 LEU A CA 1
ATOM 1489 C C . LEU A 1 96 ? 15.949 10.055 34.477 1.00 3.89 348 LEU A C 1
ATOM 1490 O O . LEU A 1 96 ? 15.109 10.961 34.439 1.00 5.12 348 LEU A O 1
ATOM 1506 N N . THR A 1 97 ? 15.620 8.800 34.762 1.00 3.66 349 THR A N 1
ATOM 1507 C CA . THR A 1 97 ? 14.241 8.474 35.060 1.00 4.41 349 THR A CA 1
ATOM 1508 C C . THR A 1 97 ? 14.158 7.385 36.120 1.00 3.59 349 THR A C 1
ATOM 1509 O O . THR A 1 97 ? 15.137 6.708 36.428 1.00 4.14 349 THR A O 1
ATOM 1520 N N . ILE A 1 98 ? 12.964 7.238 36.683 1.00 3.71 350 ILE A N 1
ATOM 1521 C CA . ILE A 1 98 ? 12.661 6.184 37.641 1.00 3.74 350 ILE A CA 1
ATOM 1522 C C . ILE A 1 98 ? 11.969 5.013 36.936 1.00 3.70 350 ILE A C 1
ATOM 1523 O O . ILE A 1 98 ? 11.064 5.212 36.102 1.00 4.20 350 ILE A O 1
ATOM 1539 N N . ALA A 1 99 ? 12.379 3.797 37.288 1.00 3.78 351 ALA A N 1
ATOM 1540 C CA . ALA A 1 99 ? 11.631 2.594 36.949 1.00 3.67 351 ALA A CA 1
ATOM 1541 C C . ALA A 1 99 ? 11.077 1.968 38.225 1.00 3.61 351 ALA A C 1
ATOM 1542 O O . ALA A 1 99 ? 11.786 1.847 39.227 1.00 3.90 351 ALA A O 1
ATOM 1549 N N . THR A 1 100 ? 9.819 1.544 38.150 1.00 3.88 352 THR A N 1
ATOM 1550 C CA . THR A 1 100 ? 9.173 0.736 39.173 1.00 4.47 352 THR A CA 1
ATOM 1551 C C . THR A 1 100 ? 8.716 -0.572 38.532 1.00 4.58 352 THR A C 1
ATOM 1552 O O . THR A 1 100 ? 8.767 -0.726 37.317 1.00 4.62 352 THR A O 1
ATOM 1563 N N . SER A 1 101 ? 8.273 -1.519 39.347 1.00 5.73 353 SER A N 1
ATOM 1564 C CA . SER A 1 101 ? 7.621 -2.696 38.801 1.00 7.06 353 SER A CA 1
ATOM 1565 C C . SER A 1 101 ? 6.222 -2.320 38.307 1.00 7.17 353 SER A C 1
ATOM 1566 O O . SER A 1 101 ? 5.485 -1.586 38.982 1.00 8.59 353 SER A O 1
ATOM 1574 N N A SER A 1 102 ? 5.840 -2.809 37.130 0.75 6.92 354 SER A N 1
ATOM 1575 N N B SER A 1 102 ? 5.839 -2.877 37.162 0.25 7.56 354 SER A N 1
ATOM 1576 C CA A SER A 1 102 ? 4.509 -2.481 36.601 0.75 7.77 354 SER A CA 1
ATOM 1577 C CA B SER A 1 102 ? 4.500 -2.670 36.616 0.25 8.73 354 SER A CA 1
ATOM 1578 C C A SER A 1 102 ? 3.376 -3.279 37.255 0.75 10.59 354 SER A C 1
ATOM 1579 C C B SER A 1 102 ? 3.483 -3.678 37.159 0.25 11.58 354 SER A C 1
ATOM 1580 O O A SER A 1 102 ? 2.221 -3.178 36.845 0.75 11.78 354 SER A O 1
ATOM 1581 O O B SER A 1 102 ? 2.412 -3.849 36.579 0.25 13.44 354 SER A O 1
ATOM 1596 N N A THR A 1 103 ? 3.698 -4.057 38.282 0.75 12.04 355 THR A N 1
ATOM 1597 N N B THR A 1 103 ? 3.808 -4.336 38.269 0.25 12.03 355 THR A N 1
ATOM 1598 C CA A THR A 1 103 ? 2.671 -4.672 39.119 0.75 14.88 355 THR A CA 1
ATOM 1599 C CA B THR A 1 103 ? 2.924 -5.355 38.839 0.25 12.81 355 THR A CA 1
ATOM 1600 C C A THR A 1 103 ? 2.244 -3.727 40.250 0.75 14.30 355 THR A C 1
ATOM 1601 C C B THR A 1 103 ? 1.910 -4.781 39.829 0.25 12.22 355 THR A C 1
ATOM 1602 O O A THR A 1 103 ? 1.306 -4.023 40.987 0.75 19.38 355 THR A O 1
ATOM 1603 O O B THR A 1 103 ? 0.969 -5.473 40.223 0.25 13.81 355 THR A O 1
ATOM 1624 N N A ASP A 1 104 ? 2.918 -2.582 40.365 0.75 14.62 356 ASP A N 1
ATOM 1625 N N B ASP A 1 104 ? 2.104 -3.528 40.231 0.25 12.86 356 ASP A N 1
ATOM 1626 C CA A ASP A 1 104 ? 2.746 -1.672 41.504 0.75 18.90 356 ASP A CA 1
ATOM 1627 C CA B ASP A 1 104 ? 1.171 -2.846 41.128 0.25 14.78 356 ASP A CA 1
ATOM 1628 C C A ASP A 1 104 ? 2.237 -0.291 41.077 0.75 15.34 356 ASP A C 1
ATOM 1629 C C B ASP A 1 104 ? 0.824 -1.452 40.594 0.25 14.20 356 ASP A C 1
ATOM 1630 O O A ASP A 1 104 ? 2.949 0.447 40.393 0.75 15.84 356 ASP A O 1
ATOM 1631 O O B ASP A 1 104 ? 0.870 -1.209 39.387 0.25 11.87 356 ASP A O 1
ATOM 1648 N N A ASP A 1 105 ? 1.017 0.058 41.497 0.75 14.72 357 ASP A N 1
ATOM 1649 N N B ASP A 1 105 ? 0.463 -0.550 41.504 0.25 15.61 357 ASP A N 1
ATOM 1650 C CA A ASP A 1 105 ? 0.436 1.364 41.174 0.75 12.58 357 ASP A CA 1
ATOM 1651 C CA B ASP A 1 105 ? 0.197 0.850 41.182 0.25 12.22 357 ASP A CA 1
ATOM 1652 C C A ASP A 1 105 ? 0.692 2.396 42.272 0.75 13.55 357 ASP A C 1
ATOM 1653 C C B ASP A 1 105 ? 0.553 1.732 42.375 0.25 12.58 357 ASP A C 1
ATOM 1654 O O A ASP A 1 105 ? 0.181 3.513 42.200 0.75 14.81 357 ASP A O 1
ATOM 1655 O O B ASP A 1 105 ? 0.210 2.914 42.407 0.25 14.92 357 ASP A O 1
ATOM 1671 N N A SER A 1 106 ? 1.485 2.040 43.279 0.75 14.61 358 SER A N 1
ATOM 1672 N N B SER A 1 106 ? 1.248 1.155 43.351 0.25 14.79 358 SER A N 1
ATOM 1673 C CA A SER A 1 106 ? 1.581 2.870 44.475 0.75 18.67 358 SER A CA 1
ATOM 1674 C CA B SER A 1 106 ? 1.535 1.844 44.608 0.25 16.44 358 SER A CA 1
ATOM 1675 C C A SER A 1 106 ? 2.468 4.094 44.283 0.75 17.98 358 SER A C 1
ATOM 1676 C C B SER A 1 106 ? 2.346 3.120 44.413 0.25 21.15 358 SER A C 1
ATOM 1677 O O A SER A 1 106 ? 2.342 5.065 45.034 0.75 19.34 358 SER A O 1
ATOM 1678 O O B SER A 1 106 ? 2.423 3.950 45.319 0.25 34.74 358 SER A O 1
ATOM 1692 N N A ILE A 1 107 ? 3.362 4.050 43.294 0.75 16.34 359 ILE A N 1
ATOM 1693 N N B ILE A 1 107 ? 2.947 3.274 43.236 0.25 16.24 359 ILE A N 1
ATOM 1694 C CA A ILE A 1 107 ? 4.221 5.191 43.009 0.75 16.29 359 ILE A CA 1
ATOM 1695 C CA B ILE A 1 107 ? 3.835 4.401 42.974 0.25 16.00 359 ILE A CA 1
ATOM 1696 C C A ILE A 1 107 ? 3.729 5.887 41.746 0.75 18.86 359 ILE A C 1
ATOM 1697 C C B ILE A 1 107 ? 3.389 5.183 41.739 0.25 15.83 359 ILE A C 1
ATOM 1698 O O A ILE A 1 107 ? 3.772 5.335 40.639 0.75 15.07 359 ILE A O 1
ATOM 1699 O O B ILE A 1 107 ? 3.499 4.701 40.606 0.25 11.37 359 ILE A O 1
ATOM 1730 N N A LYS A 1 108 ? 3.245 7.108 41.939 0.75 23.36 360 LYS A N 1
ATOM 1731 N N B LYS A 1 108 ? 2.900 6.398 41.978 0.25 17.44 360 LYS A N 1
ATOM 1732 C CA A LYS A 1 108 ? 2.696 7.914 40.860 0.75 29.93 360 LYS A CA 1
ATOM 1733 C CA B LYS A 1 108 ? 2.345 7.243 40.925 0.25 21.53 360 LYS A CA 1
ATOM 1734 C C A LYS A 1 108 ? 3.443 9.237 40.762 0.75 33.67 360 LYS A C 1
ATOM 1735 C C B LYS A 1 108 ? 3.049 8.596 40.825 0.25 25.18 360 LYS A C 1
ATOM 1736 O O A LYS A 1 108 ? 3.243 10.010 39.827 0.75 39.08 360 LYS A O 1
ATOM 1737 O O B LYS A 1 108 ? 2.758 9.383 39.923 0.25 32.94 360 LYS A O 1
ATOM 1774 N N A SER A 1 109 ? 4.316 9.485 41.733 0.75 34.84 361 SER A N 1
ATOM 1775 N N B SER A 1 109 ? 3.973 8.867 41.744 0.25 31.84 361 SER A N 1
ATOM 1776 C CA A SER A 1 109 ? 5.038 10.742 41.808 0.75 34.78 361 SER A CA 1
ATOM 1777 C CA B SER A 1 109 ? 4.681 10.144 41.753 0.25 28.61 361 SER A CA 1
ATOM 1778 C C A SER A 1 109 ? 6.191 10.604 42.785 0.75 38.87 361 SER A C 1
ATOM 1779 C C B SER A 1 109 ? 5.891 10.110 42.682 0.25 39.24 361 SER A C 1
ATOM 1780 O O A SER A 1 109 ? 6.315 9.589 43.469 0.75 33.41 361 SER A O 1
ATOM 1781 O O B SER A 1 109 ? 6.146 9.107 43.349 0.25 45.76 361 SER A O 1
ATOM 1796 N N A TRP A 1 110 ? 7.025 11.634 42.855 0.75 35.92 362 TRP A N 1
ATOM 1797 N N B TRP A 1 110 ? 6.633 11.214 42.718 0.25 37.44 362 TRP A N 1
ATOM 1798 C CA A TRP A 1 110 ? 8.130 11.654 43.803 0.75 29.05 362 TRP A CA 1
ATOM 1799 C CA B TRP A 1 110 ? 7.768 11.353 43.624 0.25 30.27 362 TRP A CA 1
ATOM 1800 C C A TRP A 1 110 ? 7.629 11.614 45.247 0.75 32.07 362 TRP A C 1
ATOM 1801 C C B TRP A 1 110 ? 7.310 11.272 45.075 0.25 26.62 362 TRP A C 1
ATOM 1802 O O A TRP A 1 110 ? 8.379 11.271 46.159 0.75 35.25 362 TRP A O 1
ATOM 1803 O O B TRP A 1 110 ? 8.019 10.747 45.933 0.25 31.33 362 TRP A O 1
ATOM 1844 N N A LYS A 1 111 ? 6.359 11.960 45.448 0.75 29.14 363 LYS A N 1
ATOM 1845 N N B LYS A 1 111 ? 6.118 11.796 45.341 0.25 23.81 363 LYS A N 1
ATOM 1846 C CA A LYS A 1 111 ? 5.779 12.026 46.788 0.75 31.54 363 LYS A CA 1
ATOM 1847 C CA B LYS A 1 111 ? 5.596 11.866 46.700 0.25 28.20 363 LYS A CA 1
ATOM 1848 C C A LYS A 1 111 ? 5.415 10.643 47.334 0.75 37.54 363 LYS A C 1
ATOM 1849 C C B LYS A 1 111 ? 5.291 10.478 47.254 0.25 30.86 363 LYS A C 1
ATOM 1850 O O A LYS A 1 111 ? 5.260 10.470 48.542 0.75 42.74 363 LYS A O 1
ATOM 1851 O O B LYS A 1 111 ? 5.221 10.290 48.469 0.25 39.89 363 LYS A O 1
ATOM 1888 N N A ASP A 1 112 ? 5.279 9.666 46.442 0.75 36.11 364 ASP A N 1
ATOM 1889 N N B ASP A 1 112 ? 5.115 9.509 46.362 0.25 28.48 364 ASP A N 1
ATOM 1890 C CA A ASP A 1 112 ? 4.884 8.311 46.825 0.75 24.91 364 ASP A CA 1
ATOM 1891 C CA B ASP A 1 112 ? 4.835 8.139 46.770 0.25 27.50 364 ASP A CA 1
ATOM 1892 C C A ASP A 1 112 ? 6.084 7.414 47.108 0.75 24.70 364 ASP A C 1
ATOM 1893 C C B ASP A 1 112 ? 6.100 7.375 47.156 0.25 27.74 364 ASP A C 1
ATOM 1894 O O A ASP A 1 112 ? 5.939 6.233 47.414 0.75 23.92 364 ASP A O 1
ATOM 1895 O O B ASP A 1 112 ? 6.012 6.236 47.615 0.25 31.47 364 ASP A O 1
ATOM 1912 N N . LEU A 1 113 ? 7.272 7.983 46.979 1.00 26.85 365 LEU A N 1
ATOM 1913 C CA . LEU A 1 113 ? 8.507 7.264 47.245 1.00 23.73 365 LEU A CA 1
ATOM 1914 C C . LEU A 1 113 ? 8.917 7.367 48.710 1.00 19.73 365 LEU A C 1
ATOM 1915 O O . LEU A 1 113 ? 9.908 6.770 49.124 1.00 19.00 365 LEU A O 1
ATOM 1931 N N . LYS A 1 114 ? 8.143 8.104 49.500 1.00 19.99 366 LYS A N 1
ATOM 1932 C CA . LYS A 1 114 ? 8.426 8.216 50.923 1.00 20.67 366 LYS A CA 1
ATOM 1933 C C . LYS A 1 114 ? 8.385 6.837 51.590 1.00 21.00 366 LYS A C 1
ATOM 1934 O O . LYS A 1 114 ? 7.418 6.087 51.430 1.00 20.64 366 LYS A O 1
ATOM 1953 N N . GLY A 1 115 ? 9.436 6.509 52.335 1.00 18.43 367 GLY A N 1
ATOM 1954 C CA . GLY A 1 115 ? 9.534 5.231 53.022 1.00 18.03 367 GLY A CA 1
ATOM 1955 C C . GLY A 1 115 ? 10.000 4.067 52.159 1.00 16.56 367 GLY A C 1
ATOM 1956 O O . GLY A 1 115 ? 10.152 2.949 52.654 1.00 18.87 367 GLY A O 1
ATOM 1960 N N . LYS A 1 116 ? 10.228 4.324 50.873 1.00 13.42 368 LYS A N 1
ATOM 1961 C CA . LYS A 1 116 ? 10.627 3.281 49.931 1.00 12.75 368 LYS A CA 1
ATOM 1962 C C . LYS A 1 116 ? 12.149 3.138 49.861 1.00 10.46 368 LYS A C 1
ATOM 1963 O O . LYS A 1 116 ? 12.892 3.994 50.355 1.00 11.43 368 LYS A O 1
ATOM 1982 N N . THR A 1 117 ? 12.595 2.050 49.230 1.00 8.90 369 THR A N 1
ATOM 1983 C CA . THR A 1 117 ? 14.009 1.809 48.969 1.00 8.96 369 THR A CA 1
ATOM 1984 C C . THR A 1 117 ? 14.227 1.855 47.458 1.00 6.93 369 THR A C 1
ATOM 1985 O O . THR A 1 117 ? 13.560 1.146 46.702 1.00 6.95 369 THR A O 1
ATOM 1996 N N . LEU A 1 118 ? 15.163 2.706 47.041 1.00 6.11 370 LEU A N 1
ATOM 1997 C CA . LEU A 1 118 ? 15.471 2.923 45.631 1.00 5.86 370 LEU A CA 1
ATOM 1998 C C . LEU A 1 118 ? 16.882 2.473 45.308 1.00 5.52 370 LEU A C 1
ATOM 1999 O O . LEU A 1 118 ? 17.820 2.761 46.048 1.00 6.98 370 LEU A O 1
ATOM 2015 N N . GLY A 1 119 ? 17.036 1.795 44.179 1.00 4.56 371 GLY A N 1
ATOM 2016 C CA . GLY A 1 119 ? 18.344 1.400 43.702 1.00 4.57 371 GLY A CA 1
ATOM 2017 C C . GLY A 1 119 ? 18.987 2.392 42.744 1.00 4.06 371 GLY A C 1
ATOM 2018 O O . GLY A 1 119 ? 18.311 3.099 41.995 1.00 3.98 371 GLY A O 1
ATOM 2022 N N . ALA A 1 120 ? 20.316 2.411 42.759 1.00 4.19 372 ALA A N 1
ATOM 2023 C CA . ALA A 1 120 ? 21.108 3.109 41.753 1.00 4.41 372 ALA 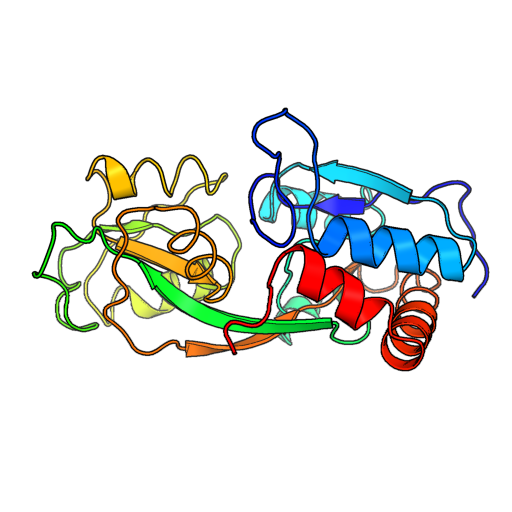A CA 1
ATOM 2024 C C . ALA A 1 120 ? 22.458 2.414 41.626 1.00 4.54 372 ALA A C 1
ATOM 2025 O O . ALA A 1 120 ? 22.918 1.750 42.561 1.00 5.38 372 ALA A O 1
ATOM 2032 N N . LYS A 1 121 ? 23.088 2.575 40.469 1.00 4.24 373 LYS A N 1
ATOM 2033 C CA . LYS A 1 121 ? 24.402 1.990 40.236 1.00 5.07 373 LYS A CA 1
ATOM 2034 C C . LYS A 1 121 ? 25.509 2.860 40.818 1.00 5.19 373 LYS A C 1
ATOM 2035 O O . LYS A 1 121 ? 25.502 4.092 40.710 1.00 4.74 373 LYS A O 1
ATOM 2054 N N . ASN A 1 122 ? 26.482 2.186 41.419 1.00 6.43 374 ASN A N 1
ATOM 2055 C CA . ASN A 1 122 ? 27.640 2.823 42.013 1.00 7.15 374 ASN A CA 1
ATOM 2056 C C . ASN A 1 122 ? 28.280 3.839 41.063 1.00 6.28 374 ASN A C 1
ATOM 2057 O O . ASN A 1 122 ? 28.617 3.518 39.929 1.00 6.64 374 ASN A O 1
ATOM 2068 N N . GLY A 1 123 ? 28.460 5.058 41.559 1.00 6.23 375 GLY A N 1
ATOM 2069 C CA . GLY A 1 123 ? 29.248 6.063 40.864 1.00 6.05 375 GLY A CA 1
ATOM 2070 C C . GLY A 1 123 ? 28.556 6.810 39.736 1.00 5.30 375 GLY A C 1
ATOM 2071 O O . GLY A 1 123 ? 29.185 7.622 39.058 1.00 5.72 375 GLY A O 1
ATOM 2075 N N . THR A 1 124 ? 27.268 6.552 39.531 1.00 4.96 376 THR A N 1
ATOM 2076 C CA . THR A 1 124 ? 26.558 7.113 38.386 1.00 4.45 376 THR A CA 1
ATOM 2077 C C . THR A 1 124 ? 25.823 8.410 38.702 1.00 4.26 376 THR A C 1
ATOM 2078 O O . THR A 1 124 ? 25.594 8.771 39.863 1.00 4.72 376 THR A O 1
ATOM 2089 N N . ALA A 1 125 ? 25.405 9.081 37.634 1.00 4.12 377 ALA A N 1
ATOM 2090 C CA . ALA A 1 125 ? 24.552 10.251 37.743 1.00 4.22 377 ALA A CA 1
ATOM 2091 C C . ALA A 1 125 ? 23.243 9.922 38.475 1.00 4.01 377 ALA A C 1
ATOM 2092 O O . ALA A 1 125 ? 22.715 10.760 39.207 1.00 4.25 377 ALA A O 1
ATOM 2099 N N . SER A 1 126 ? 22.717 8.714 38.280 1.00 3.85 378 SER A N 1
ATOM 2100 C CA . SER A 1 126 ? 21.528 8.280 39.002 1.00 3.90 378 SER A 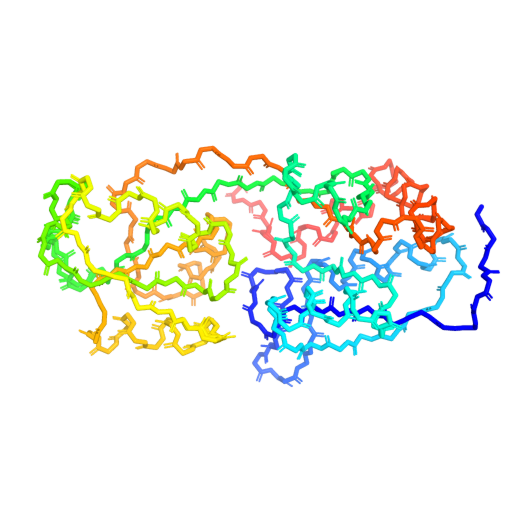CA 1
ATOM 2101 C C . SER A 1 126 ? 21.783 8.210 40.500 1.00 3.90 378 SER A C 1
ATOM 2102 O O . SER A 1 126 ? 20.965 8.670 41.298 1.00 3.97 378 SER A O 1
ATOM 2110 N N . PHE A 1 127 ? 22.915 7.625 40.888 1.00 4.16 379 PHE A N 1
ATOM 2111 C CA . PHE A 1 127 ? 23.263 7.606 42.293 1.00 4.52 379 PHE A CA 1
ATOM 2112 C C . PHE A 1 127 ? 23.365 9.040 42.828 1.00 4.56 379 PHE A C 1
ATOM 2113 O O . PHE A 1 127 ? 22.831 9.354 43.894 1.00 4.70 379 PHE A O 1
ATOM 2130 N N . ASP A 1 128 ? 24.056 9.910 42.098 1.00 4.97 380 ASP A N 1
ATOM 2131 C CA . ASP A 1 128 ? 24.251 11.271 42.585 1.00 5.49 380 ASP A CA 1
ATOM 2132 C C . ASP A 1 128 ? 22.899 11.950 42.824 1.00 4.95 380 ASP A C 1
ATOM 2133 O O . ASP A 1 128 ? 22.694 12.605 43.846 1.00 5.46 380 ASP A O 1
ATOM 2142 N N . TYR A 1 129 ? 21.980 11.810 41.872 1.00 4.40 381 TYR A N 1
ATOM 2143 C CA . TYR A 1 129 ? 20.681 12.459 41.972 1.00 4.32 381 TYR A CA 1
ATOM 2144 C C . TYR A 1 129 ? 19.892 11.860 43.137 1.00 4.26 381 TYR A C 1
ATOM 2145 O O . TYR A 1 129 ? 19.320 12.588 43.954 1.00 4.55 381 TYR A O 1
ATOM 2163 N N . LEU A 1 130 ? 19.840 10.534 43.219 1.00 4.23 382 LEU A N 1
ATOM 2164 C CA . LEU A 1 130 ? 19.072 9.916 44.286 1.00 4.33 382 LEU A CA 1
ATOM 2165 C C . LEU A 1 130 ? 19.636 10.239 45.662 1.00 4.37 382 LEU A C 1
ATOM 2166 O O . LEU A 1 130 ? 18.881 10.533 46.583 1.00 4.53 382 LEU A O 1
ATOM 2182 N N . ASN A 1 131 ? 20.953 10.177 45.813 1.00 4.69 383 ASN A N 1
ATOM 2183 C CA . ASN A 1 131 ? 21.571 10.509 47.085 1.00 5.37 383 ASN A CA 1
ATOM 2184 C C . ASN A 1 131 ? 21.236 11.946 47.487 1.00 5.17 383 ASN A C 1
ATOM 2185 O O . ASN A 1 131 ? 20.878 12.215 48.639 1.00 5.90 383 ASN A O 1
ATOM 2196 N N . ALA A 1 132 ? 21.336 12.870 46.539 1.00 5.16 384 ALA A N 1
ATOM 2197 C CA . ALA A 1 132 ? 21.102 14.272 46.833 1.00 5.93 384 ALA A CA 1
ATOM 2198 C C . ALA A 1 132 ? 19.653 14.566 47.202 1.00 5.97 384 ALA A C 1
ATOM 2199 O O . ALA A 1 132 ? 19.410 15.537 47.906 1.00 7.64 384 ALA A O 1
ATOM 2206 N N . HIS A 1 133 ? 18.702 13.744 46.741 1.00 5.19 385 HIS A N 1
ATOM 2207 C CA . HIS A 1 133 ? 17.274 13.988 46.989 1.00 5.83 385 HIS A CA 1
ATOM 2208 C C . HIS A 1 133 ? 16.642 13.050 48.015 1.00 5.97 385 HIS A C 1
ATOM 2209 O O . HIS A 1 133 ? 15.435 13.139 48.266 1.00 6.59 385 HIS A O 1
ATOM 2224 N N . ALA A 1 134 ? 17.436 12.187 48.639 1.00 5.93 386 ALA A N 1
ATOM 2225 C CA . ALA A 1 134 ? 16.886 11.162 49.519 1.00 6.37 386 ALA A CA 1
ATOM 2226 C C . ALA A 1 134 ? 16.159 11.754 50.725 1.00 7.48 386 ALA A C 1
ATOM 2227 O O . ALA A 1 134 ? 15.071 11.309 51.071 1.00 8.04 386 ALA A O 1
ATOM 2234 N N . LYS A 1 135 ? 16.752 12.749 51.375 1.00 8.61 387 LYS A N 1
ATOM 2235 C CA . LYS A 1 135 ? 16.093 13.350 52.529 1.00 11.33 387 LYS A CA 1
ATOM 2236 C C . LYS A 1 135 ? 14.867 14.134 52.103 1.00 11.25 387 LYS A C 1
ATOM 2237 O O . LYS A 1 135 ? 13.831 14.101 52.765 1.00 12.40 387 LYS A O 1
ATOM 2256 N N . GLU A 1 136 ? 14.987 14.838 50.990 1.00 10.68 388 GLU A N 1
ATOM 2257 C CA A GLU A 1 136 ? 13.892 15.642 50.464 0.55 12.04 388 GLU A CA 1
ATOM 2258 C CA B GLU A 1 136 ? 13.893 15.639 50.479 0.45 11.89 388 GLU A CA 1
ATOM 2259 C C . GLU A 1 136 ? 12.640 14.798 50.245 1.00 11.92 388 GLU A C 1
ATOM 2260 O O . GLU A 1 136 ? 11.535 15.217 50.596 1.00 13.58 388 GLU A O 1
ATOM 2283 N N . TYR A 1 137 ? 12.811 13.605 49.680 1.00 10.59 389 TYR A N 1
ATOM 2284 C CA . TYR A 1 137 ? 11.669 12.757 49.345 1.00 11.02 389 TYR A CA 1
ATOM 2285 C C . TYR A 1 137 ? 11.442 11.585 50.314 1.00 10.51 389 TYR A C 1
ATOM 2286 O O . TYR A 1 137 ? 10.476 10.832 50.166 1.00 11.50 389 TYR A O 1
ATOM 2304 N N . GLY A 1 138 ? 12.316 11.428 51.303 1.00 10.14 390 GLY A N 1
ATOM 2305 C CA . GLY A 1 138 ? 12.095 10.480 52.383 1.00 10.23 390 GLY A CA 1
ATOM 2306 C C . GLY A 1 138 ? 12.334 9.016 52.061 1.00 9.75 390 GLY A C 1
ATOM 2307 O O . GLY A 1 138 ? 11.745 8.152 52.711 1.00 10.93 390 GLY A O 1
ATOM 2311 N N . TYR A 1 139 ? 13.187 8.726 51.083 1.00 9.14 391 TYR A N 1
ATOM 2312 C CA . TYR A 1 139 ? 13.513 7.337 50.749 1.00 9.19 391 TYR A CA 1
ATOM 2313 C C . TYR A 1 139 ? 14.941 6.982 51.157 1.00 9.74 391 TYR A C 1
ATOM 2314 O O . TYR A 1 139 ? 15.718 7.848 51.568 1.00 10.32 391 TYR A O 1
ATOM 2332 N N . THR A 1 140 ? 15.248 5.690 51.052 1.00 10.45 392 THR A N 1
ATOM 2333 C CA A THR A 1 140 ? 16.597 5.187 51.275 0.21 11.93 392 THR A CA 1
ATOM 2334 C CA B THR A 1 140 ? 16.593 5.170 51.278 0.79 11.21 392 THR A CA 1
ATOM 2335 C C . THR A 1 140 ? 17.144 4.656 49.953 1.00 10.80 392 THR A C 1
ATOM 2336 O O . THR A 1 140 ? 16.381 4.282 49.065 1.00 10.63 392 THR A O 1
ATOM 2357 N N . VAL A 1 141 ? 18.466 4.638 49.831 1.00 10.57 393 VAL A N 1
ATOM 2358 C CA . VAL A 1 141 ? 19.141 4.239 48.603 1.00 10.00 393 VAL A CA 1
ATOM 2359 C C . VAL A 1 141 ? 19.961 2.974 48.825 1.00 9.94 393 VAL A C 1
ATOM 2360 O O . VAL A 1 141 ? 20.669 2.851 49.825 1.00 13.24 393 VAL A O 1
ATOM 2373 N N . LYS A 1 142 ? 19.841 2.038 47.893 1.00 8.32 394 LYS A N 1
ATOM 2374 C CA . LYS A 1 142 ? 20.682 0.854 47.857 1.00 8.14 394 LYS A CA 1
ATOM 2375 C C . LYS A 1 142 ? 21.529 0.919 46.586 1.00 7.69 394 LYS A C 1
ATOM 2376 O O . LYS A 1 142 ? 21.003 1.108 45.492 1.00 7.61 394 LYS A O 1
ATOM 2395 N N . THR A 1 143 ? 22.841 0.768 46.727 1.00 8.58 395 THR A N 1
ATOM 2396 C CA A THR A 1 143 ? 23.756 0.850 45.595 0.68 8.58 395 THR A CA 1
ATOM 2397 C CA B THR A 1 143 ? 23.726 0.837 45.573 0.32 9.07 395 THR A CA 1
ATOM 2398 C C . THR A 1 143 ? 24.097 -0.532 45.043 1.00 8.74 395 THR A C 1
ATOM 2399 O O . THR A 1 143 ? 24.272 -1.492 45.801 1.00 10.58 395 THR A O 1
ATOM 2420 N N A PHE A 1 144 ? 24.263 -0.604 43.719 0.69 8.20 396 PHE A N 1
ATOM 2421 N N B PHE A 1 144 ? 24.140 -0.615 43.728 0.31 8.40 396 PHE A N 1
ATOM 2422 C CA A PHE A 1 144 ? 24.622 -1.831 42.994 0.69 8.82 396 PHE A CA 1
ATOM 2423 C CA B PHE A 1 144 ? 24.430 -1.853 43.062 0.31 9.10 396 PHE A CA 1
ATOM 2424 C C A PHE A 1 144 ? 25.818 -1.612 42.068 0.69 9.33 396 PHE A C 1
ATOM 2425 C C B PHE A 1 144 ? 25.711 -1.671 42.301 0.31 9.61 396 PHE A C 1
ATOM 2426 O O A PHE A 1 144 ? 26.010 -0.494 41.599 0.69 8.80 396 PHE A O 1
ATOM 2427 O O B PHE A 1 144 ? 25.813 -0.825 41.406 0.31 10.29 396 PHE A O 1
ATOM 2460 N N A THR A 1 145 ? 26.594 -2.664 41.789 0.69 9.31 397 THR A N 1
ATOM 2461 N N B THR A 1 145 ? 26.710 -2.428 42.729 0.31 7.38 397 THR A N 1
ATOM 2462 C CA A THR A 1 145 ? 27.725 -2.555 40.868 0.69 9.82 397 THR A CA 1
ATOM 2463 C CA B THR A 1 145 ? 27.949 -2.518 42.000 0.31 6.40 397 THR A CA 1
ATOM 2464 C C A THR A 1 145 ? 27.436 -3.116 39.464 0.69 9.02 397 THR A C 1
ATOM 2465 C C B THR A 1 145 ? 27.625 -2.762 40.535 0.31 5.34 397 THR A C 1
ATOM 2466 O O A THR A 1 145 ? 28.245 -2.949 38.552 0.69 11.55 397 THR A O 1
ATOM 2467 O O B THR A 1 145 ? 28.225 -2.152 39.658 0.31 5.44 397 THR A O 1
ATOM 2488 N N A ASP A 1 146 ? 26.298 -3.787 39.297 0.69 6.92 398 ASP A N 1
ATOM 2489 N N B ASP A 1 146 ? 26.648 -3.630 40.276 0.31 5.04 398 ASP A N 1
ATOM 2490 C CA A ASP A 1 146 ? 25.880 -4.283 37.989 0.69 6.69 398 ASP A CA 1
ATOM 2491 C CA B ASP A 1 146 ? 26.275 -3.994 38.909 0.31 5.32 398 ASP A CA 1
ATOM 2492 C C A ASP A 1 146 ? 24.377 -4.077 37.885 0.69 6.55 398 ASP A C 1
ATOM 2493 C C B ASP A 1 146 ? 24.814 -3.727 38.596 0.31 6.30 398 ASP A C 1
ATOM 2494 O O A ASP A 1 146 ? 23.626 -4.427 38.804 0.69 6.56 398 ASP A O 1
ATOM 2495 O O B ASP A 1 146 ? 23.928 -3.953 39.423 0.31 7.23 398 ASP A O 1
ATOM 2512 N N A ALA A 1 147 ? 23.959 -3.470 36.778 0.69 6.17 399 ALA A N 1
ATOM 2513 N N B ALA A 1 147 ? 24.579 -3.270 37.370 0.31 6.00 399 ALA A N 1
ATOM 2514 C CA A ALA A 1 147 ? 22.559 -3.243 36.510 0.69 6.17 399 ALA A CA 1
ATOM 2515 C CA B ALA A 1 147 ? 23.234 -3.062 36.851 0.31 6.14 399 ALA A CA 1
ATOM 2516 C C A ALA A 1 147 ? 21.781 -4.551 36.484 0.69 6.23 399 ALA A C 1
ATOM 2517 C C B ALA A 1 147 ? 22.369 -4.325 36.886 0.31 6.26 399 ALA A C 1
ATOM 2518 O O A ALA A 1 147 ? 20.609 -4.565 36.816 0.69 6.52 399 ALA A O 1
ATOM 2519 O O B ALA A 1 147 ? 21.220 -4.260 37.302 0.31 6.04 399 ALA A O 1
ATOM 2532 N N A THR A 1 148 ? 22.410 -5.649 36.090 0.69 6.14 400 THR A N 1
ATOM 2533 N N B THR A 1 148 ? 22.903 -5.464 36.442 0.31 6.90 400 THR A N 1
ATOM 2534 C CA A THR A 1 148 ? 21.697 -6.909 36.160 0.69 6.34 400 THR A CA 1
ATOM 2535 C CA B THR A 1 148 ? 22.092 -6.683 36.265 0.31 7.72 400 THR A CA 1
ATOM 2536 C C A THR A 1 148 ? 21.246 -7.180 37.608 0.69 6.42 400 THR A C 1
ATOM 2537 C C B THR A 1 148 ? 21.355 -7.077 37.539 0.31 7.63 400 THR A C 1
ATOM 2538 O O A THR A 1 148 ? 20.109 -7.602 37.821 0.69 6.22 400 THR A O 1
ATOM 2539 O O B THR A 1 148 ? 20.198 -7.505 37.554 0.31 7.85 400 THR A O 1
ATOM 2560 N N . THR A 1 149 ? 22.096 -6.915 38.608 1.00 6.61 401 THR A N 1
ATOM 2561 C CA . THR A 1 149 ? 21.703 -7.184 39.984 1.00 6.50 401 THR A CA 1
ATOM 2562 C C . THR A 1 149 ? 20.637 -6.190 40.462 1.00 5.83 401 THR A C 1
ATOM 2563 O O . THR A 1 149 ? 19.689 -6.560 41.155 1.00 6.06 401 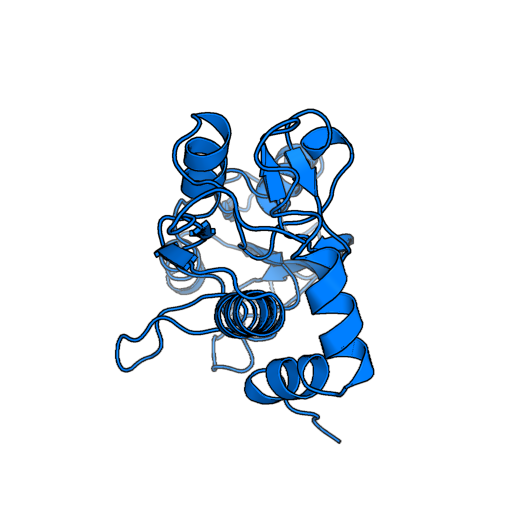THR A O 1
ATOM 2575 N N . MET A 1 150 ? 20.787 -4.933 40.063 1.00 5.49 402 MET A N 1
ATOM 2576 C CA . MET A 1 150 ? 19.815 -3.900 40.392 1.00 5.33 402 MET A CA 1
ATOM 2577 C C . MET A 1 150 ? 18.449 -4.215 39.774 1.00 5.06 402 MET A C 1
ATOM 2578 O O . MET A 1 150 ? 17.415 -4.158 40.462 1.00 5.04 402 MET A O 1
ATOM 2592 N N . TYR A 1 151 ? 18.435 -4.557 38.488 1.00 5.40 403 TYR A N 1
ATOM 2593 C CA A TYR A 1 151 ? 17.200 -4.840 37.818 0.43 5.63 403 TYR A CA 1
ATOM 2594 C CA B TYR A 1 151 ? 17.165 -4.883 37.809 0.57 5.18 403 TYR A CA 1
ATOM 2595 C C . TYR A 1 151 ? 16.551 -6.136 38.394 1.00 5.39 403 TYR A C 1
ATOM 2596 O O . TYR A 1 151 ? 15.331 -6.215 38.547 1.00 5.61 403 TYR A O 1
ATOM 2631 N N . SER A 1 152 ? 17.379 -7.129 38.737 1.00 5.67 404 SER A N 1
ATOM 2632 C CA A SER A 1 152 ? 16.851 -8.341 39.356 0.80 6.17 404 SER A CA 1
ATOM 2633 C CA B SER A 1 152 ? 16.911 -8.352 39.393 0.20 5.73 404 SER A CA 1
ATOM 2634 C C . SER A 1 152 ? 16.174 -8.003 40.679 1.00 5.61 404 SER A C 1
ATOM 2635 O O . SER A 1 152 ? 15.135 -8.583 41.019 1.00 6.17 404 SER A O 1
ATOM 2650 N N . SER A 1 153 ? 16.756 -7.062 41.413 1.00 5.27 405 SER A N 1
ATOM 2651 C CA . SER A 1 153 ? 16.223 -6.646 42.703 1.00 5.14 405 SER A CA 1
ATOM 2652 C C . SER A 1 153 ? 14.889 -5.903 42.561 1.00 4.94 405 SER A C 1
ATOM 2653 O O . SER A 1 153 ? 14.015 -6.020 43.417 1.00 5.97 405 SER A O 1
ATOM 2661 N N . LEU A 1 154 ? 14.724 -5.122 41.499 1.00 4.56 406 LEU A N 1
ATOM 2662 C CA . LEU A 1 154 ? 13.430 -4.504 41.251 1.00 4.60 406 LEU A CA 1
ATOM 2663 C C . LEU A 1 154 ? 12.400 -5.595 40.907 1.00 4.99 406 LEU A C 1
ATOM 2664 O O . LEU A 1 154 ? 11.285 -5.608 41.432 1.00 5.70 406 LEU A O 1
ATOM 2680 N N . ASN A 1 155 ? 12.783 -6.528 40.041 1.00 5.15 407 ASN A N 1
ATOM 2681 C CA . ASN A 1 155 ? 11.878 -7.605 39.655 1.00 6.13 407 ASN A CA 1
ATOM 2682 C C . ASN A 1 155 ? 11.477 -8.502 40.833 1.00 7.70 407 ASN A C 1
ATOM 2683 O O . ASN A 1 155 ? 10.340 -8.963 40.888 1.00 10.28 407 ASN A O 1
ATOM 2694 N N . ASN A 1 156 ? 12.387 -8.721 41.784 1.00 6.98 408 ASN A N 1
ATOM 2695 C CA . ASN A 1 156 ? 12.090 -9.592 42.927 1.00 7.89 408 ASN A CA 1
ATOM 2696 C C . ASN A 1 156 ? 11.527 -8.845 44.140 1.00 7.87 408 ASN A C 1
ATOM 2697 O O . ASN A 1 156 ? 11.236 -9.460 45.155 1.00 9.59 408 ASN A O 1
ATOM 2708 N N . GLY A 1 157 ? 11.384 -7.525 44.039 1.00 7.19 409 GLY A N 1
ATOM 2709 C CA . GLY A 1 157 ? 10.719 -6.755 45.073 1.00 7.59 409 GLY A CA 1
ATOM 2710 C C . GLY A 1 157 ? 11.593 -6.332 46.236 1.00 7.49 409 GLY A C 1
ATOM 2711 O O . GLY A 1 157 ? 11.078 -5.760 47.198 1.00 8.75 409 GLY A O 1
ATOM 2715 N N . SER A 1 158 ? 12.896 -6.593 46.172 1.00 7.12 410 SER A N 1
ATOM 2716 C CA . SER A 1 158 ? 13.780 -6.188 47.262 1.00 7.56 410 SER A CA 1
ATOM 2717 C C . SER A 1 158 ? 14.135 -4.699 47.226 1.00 7.42 410 SER A C 1
ATOM 2718 O O . SER A 1 158 ? 14.589 -4.150 48.224 1.00 8.83 410 SER A O 1
ATOM 2726 N N . ILE A 1 159 ? 13.942 -4.053 46.079 1.00 6.10 411 ILE A N 1
ATOM 2727 C CA . ILE A 1 159 ? 13.863 -2.595 46.021 1.00 5.63 411 ILE A CA 1
ATOM 2728 C C . ILE A 1 159 ? 12.520 -2.237 45.392 1.00 5.37 411 ILE A C 1
ATOM 2729 O O . ILE A 1 159 ? 11.938 -3.044 44.666 1.00 5.97 411 ILE A O 1
ATOM 2745 N N . ASN A 1 160 ? 12.019 -1.043 45.698 1.00 5.17 412 ASN A N 1
ATOM 2746 C CA . ASN A 1 160 ? 10.717 -0.604 45.205 1.00 5.34 412 ASN A CA 1
ATOM 2747 C C . ASN A 1 160 ? 10.796 0.161 43.891 1.00 4.80 412 ASN A C 1
ATOM 2748 O O . ASN A 1 160 ? 9.801 0.287 43.182 1.00 5.18 412 ASN A O 1
ATOM 2759 N N . ALA A 1 161 ? 11.971 0.704 43.587 1.00 4.34 413 ALA A N 1
ATOM 2760 C CA . ALA A 1 161 ? 12.169 1.513 42.393 1.00 4.21 413 ALA A CA 1
ATOM 2761 C C . ALA A 1 161 ? 13.666 1.647 42.180 1.00 4.08 413 ALA A C 1
ATOM 2762 O O . ALA A 1 161 ? 14.457 1.296 43.057 1.00 4.36 413 ALA A O 1
ATOM 2769 N N . LEU A 1 162 ? 14.045 2.146 41.011 1.00 3.95 414 LEU A N 1
ATOM 2770 C CA . LEU A 1 162 ? 15.441 2.454 40.734 1.00 3.96 414 LEU A CA 1
ATOM 2771 C C . LEU A 1 162 ? 15.496 3.687 39.844 1.00 3.52 414 LEU A C 1
ATOM 2772 O O . LEU A 1 162 ? 14.496 4.055 39.215 1.00 4.01 414 LEU A O 1
ATOM 2788 N N . MET A 1 163 ? 16.658 4.333 39.809 1.00 3.34 415 MET A N 1
ATOM 2789 C CA . MET A 1 163 ? 16.913 5.379 38.824 1.00 3.26 415 MET A CA 1
ATOM 2790 C C . MET A 1 163 ? 18.001 4.892 37.871 1.00 3.12 415 MET A C 1
ATOM 2791 O O . MET A 1 163 ? 18.996 4.288 38.294 1.00 3.59 415 MET A O 1
ATOM 2805 N N . ASP A 1 164 ? 17.803 5.165 36.585 1.00 3.22 416 ASP A N 1
ATOM 2806 C CA . ASP A 1 164 ? 18.786 4.860 35.557 1.00 3.32 416 ASP A CA 1
ATOM 2807 C C . ASP A 1 164 ? 18.545 5.843 34.408 1.00 3.35 416 ASP A C 1
ATOM 2808 O O . ASP A 1 164 ? 17.604 6.655 34.427 1.00 3.63 416 ASP A O 1
ATOM 2817 N N . ASP A 1 165 ? 19.399 5.774 33.396 1.00 3.48 417 ASP A N 1
ATOM 2818 C CA . ASP A 1 165 ? 19.239 6.651 32.249 1.00 3.21 417 ASP A CA 1
ATOM 2819 C C . ASP A 1 165 ? 17.999 6.262 31.440 1.00 3.15 417 ASP A C 1
ATOM 2820 O O . ASP A 1 165 ? 17.724 5.081 31.203 1.00 3.67 417 ASP A O 1
ATOM 2829 N N . GLU A 1 166 ? 17.269 7.282 31.002 1.00 3.36 418 GLU A N 1
ATOM 2830 C CA . GLU A 1 166 ? 16.033 7.105 30.257 1.00 3.73 418 GLU A CA 1
ATOM 2831 C C . GLU A 1 166 ? 16.148 6.159 29.049 1.00 3.40 418 GLU A C 1
ATOM 2832 O O . GLU A 1 166 ? 15.309 5.275 28.906 1.00 3.71 418 GLU A O 1
ATOM 2844 N N . PRO A 1 167 ? 17.166 6.314 28.169 1.00 3.70 419 PRO A N 1
ATOM 2845 C CA A PRO A 1 167 ? 17.179 5.401 27.015 0.61 3.58 419 PRO A CA 1
ATOM 2846 C CA B PRO A 1 167 ? 17.271 5.414 27.011 0.39 4.12 419 PRO A CA 1
ATOM 2847 C C . PRO A 1 167 ? 17.428 3.944 27.411 1.00 3.58 419 PRO A C 1
ATOM 2848 O O . PRO A 1 167 ? 16.981 3.046 26.702 1.00 3.97 419 PRO A O 1
ATOM 2869 N N . VAL A 1 168 ? 18.106 3.706 28.526 1.00 3.29 420 VAL A N 1
ATOM 2870 C CA . VAL A 1 168 ? 18.376 2.349 28.998 1.00 3.49 420 VAL A CA 1
ATOM 2871 C C . VAL A 1 168 ? 17.091 1.724 29.571 1.00 3.33 420 VAL A C 1
ATOM 2872 O O . VAL A 1 168 ? 16.781 0.560 29.292 1.00 3.43 420 VAL A O 1
ATOM 2885 N N . ILE A 1 169 ? 16.311 2.486 30.327 1.00 3.60 421 ILE A N 1
ATOM 2886 C CA A ILE A 1 169 ? 15.034 1.998 30.831 0.63 3.83 421 ILE A CA 1
ATOM 2887 C CA B ILE A 1 169 ? 15.029 1.981 30.805 0.37 3.81 421 ILE A CA 1
ATOM 2888 C C . ILE A 1 169 ? 14.046 1.780 29.659 1.00 3.91 421 ILE A C 1
ATOM 2889 O O . ILE A 1 169 ? 13.332 0.778 29.629 1.00 4.18 421 ILE A O 1
ATOM 2920 N N . LYS A 1 170 ? 14.010 2.705 28.694 1.00 4.15 422 LYS A N 1
ATOM 2921 C CA A LYS A 1 170 ? 13.148 2.560 27.507 0.34 4.81 422 LYS A CA 1
ATOM 2922 C CA B LYS A 1 170 ? 13.115 2.546 27.547 0.66 4.16 422 LYS A CA 1
ATOM 2923 C C . LYS A 1 170 ? 13.471 1.266 26.779 1.00 4.14 422 LYS A C 1
ATOM 2924 O O . LYS A 1 170 ? 12.581 0.499 26.385 1.00 4.26 422 LYS A O 1
ATOM 2961 N N . TYR A 1 171 ? 14.763 1.027 26.574 1.00 3.86 423 TYR A N 1
ATOM 2962 C CA . TYR A 1 171 ? 15.201 -0.155 25.862 1.00 3.82 423 TYR A CA 1
ATOM 2963 C C . TYR A 1 171 ? 14.824 -1.423 26.644 1.00 3.47 423 TYR A C 1
ATOM 2964 O O . TYR A 1 171 ? 14.396 -2.418 26.053 1.00 3.92 423 TYR A O 1
ATOM 2982 N N . ALA A 1 172 ? 14.967 -1.385 27.964 1.00 3.37 424 ALA A N 1
ATOM 2983 C CA . ALA A 1 172 ? 14.622 -2.527 28.805 1.00 3.65 424 ALA A CA 1
ATOM 2984 C C . ALA A 1 172 ? 13.132 -2.859 28.686 1.00 3.77 424 ALA A C 1
ATOM 2985 O O . ALA A 1 172 ? 12.755 -4.029 28.578 1.00 3.99 424 ALA A O 1
ATOM 2992 N N . ILE A 1 173 ? 12.286 -1.834 28.713 1.00 3.94 425 ILE A N 1
ATOM 2993 C CA . ILE A 1 173 ? 10.856 -2.043 28.520 1.00 4.45 425 ILE A CA 1
ATOM 2994 C C . ILE A 1 173 ? 10.589 -2.640 27.133 1.00 4.56 425 ILE A C 1
ATOM 2995 O O . ILE A 1 173 ? 9.767 -3.552 26.989 1.00 5.21 425 ILE A O 1
ATOM 3011 N N . LYS A 1 174 ? 11.295 -2.153 26.113 1.00 4.74 426 LYS A N 1
ATOM 3012 C CA A LYS A 1 174 ? 11.163 -2.704 24.768 0.59 5.52 426 LYS A CA 1
ATOM 3013 C CA B LYS A 1 174 ? 11.170 -2.702 24.762 0.41 5.57 426 LYS A CA 1
ATOM 3014 C C . LYS A 1 174 ? 11.541 -4.192 24.726 1.00 5.59 426 LYS A C 1
ATOM 3015 O O . LYS A 1 174 ? 10.947 -4.976 23.983 1.00 6.86 426 LYS A O 1
ATOM 3052 N N . GLN A 1 175 ? 12.526 -4.587 25.527 1.00 4.79 427 GLN A N 1
ATOM 3053 C CA . GLN A 1 175 ? 12.911 -5.997 25.592 1.00 5.41 427 GLN A CA 1
ATOM 3054 C C . GLN A 1 175 ? 11.881 -6.857 26.330 1.00 5.50 427 GLN A C 1
ATOM 3055 O O . GLN A 1 175 ? 11.901 -8.080 26.208 1.00 7.38 427 GLN A O 1
ATOM 3069 N N . GLY A 1 176 ? 10.996 -6.228 27.096 1.00 5.15 428 GLY A N 1
ATOM 3070 C CA . GLY A 1 176 ? 9.937 -6.932 27.795 1.00 5.47 428 GLY A CA 1
ATOM 3071 C C . GLY A 1 176 ? 9.948 -6.825 29.307 1.00 5.60 428 GLY A C 1
ATOM 3072 O O . GLY A 1 176 ? 9.089 -7.421 29.962 1.00 6.52 428 GLY A O 1
ATOM 3076 N N . GLN A 1 177 ? 10.888 -6.079 29.883 1.00 5.01 429 GLN A N 1
ATOM 3077 C CA . GLN A 1 177 ? 10.898 -5.926 31.332 1.00 5.23 429 GLN A CA 1
ATOM 3078 C C . GLN A 1 177 ? 9.576 -5.352 31.816 1.00 4.95 429 GLN A C 1
ATOM 3079 O O . GLN A 1 177 ? 9.046 -4.402 31.220 1.00 5.39 429 GLN A O 1
ATOM 3093 N N . LYS A 1 178 ? 9.079 -5.887 32.923 1.00 5.37 430 LYS A N 1
ATOM 3094 C CA . LYS A 1 178 ? 7.826 -5.412 33.507 1.00 5.63 430 LYS A CA 1
ATOM 3095 C C . LYS A 1 178 ? 8.080 -4.203 34.413 1.00 5.16 430 LYS A C 1
ATOM 3096 O O . LYS A 1 178 ? 7.967 -4.259 35.641 1.00 5.75 430 LYS A O 1
ATOM 3115 N N . PHE A 1 179 ? 8.440 -3.099 33.763 1.00 4.94 431 PHE A N 1
ATOM 3116 C CA . PHE A 1 179 ? 8.748 -1.840 34.432 1.00 4.77 431 PHE A CA 1
ATOM 3117 C C . PHE A 1 179 ? 7.733 -0.772 34.020 1.00 4.62 431 PHE A C 1
ATOM 3118 O O . PHE A 1 179 ? 7.192 -0.802 32.909 1.00 5.90 431 PHE A O 1
ATOM 3135 N N . ALA A 1 180 ? 7.482 0.149 34.949 1.00 4.53 432 ALA A N 1
ATOM 3136 C CA . ALA A 1 180 ? 6.683 1.346 34.741 1.00 4.45 432 ALA A CA 1
ATOM 3137 C C . ALA A 1 180 ? 7.566 2.565 35.000 1.00 3.85 432 ALA A C 1
ATOM 3138 O O . ALA A 1 180 ? 8.624 2.459 35.628 1.00 4.21 432 ALA A O 1
ATOM 3145 N N . THR A 1 181 ? 7.120 3.719 34.510 1.00 3.76 433 THR A N 1
ATOM 3146 C CA . THR A 1 181 ? 7.905 4.950 34.565 1.00 3.86 433 THR A CA 1
ATOM 3147 C C . THR A 1 181 ? 7.031 6.085 35.089 1.00 4.50 433 THR A C 1
ATOM 3148 O O . THR A 1 181 ? 6.436 6.831 34.305 1.00 4.66 433 THR A O 1
ATOM 3159 N N . PRO A 1 182 ? 6.934 6.204 36.428 1.00 6.07 434 PRO A N 1
ATOM 3160 C CA . PRO A 1 182 ? 5.965 7.096 37.072 1.00 7.40 434 PRO A CA 1
ATOM 3161 C C . PRO A 1 182 ? 6.300 8.589 37.117 1.00 7.43 434 PRO A C 1
ATOM 3162 O O . PRO A 1 182 ? 5.426 9.360 37.496 1.00 9.26 434 PRO A O 1
ATOM 3173 N N . ILE A 1 183 ? 7.514 8.997 36.777 1.00 6.30 435 ILE A N 1
ATOM 3174 C CA . ILE A 1 183 ? 7.896 10.406 36.920 1.00 7.94 435 ILE A CA 1
ATOM 3175 C C . ILE A 1 183 ? 8.450 10.991 35.632 1.00 7.39 435 ILE A C 1
ATOM 3176 O O . ILE A 1 183 ? 8.854 10.276 34.722 1.00 8.03 435 ILE A O 1
ATOM 3192 N N . LYS A 1 184 ? 8.439 12.315 35.558 1.00 8.24 436 LYS A N 1
ATOM 3193 C CA . LYS A 1 184 ? 8.942 13.015 34.388 1.00 9.62 436 LYS A CA 1
ATOM 3194 C C . LYS A 1 184 ? 10.466 12.936 34.390 1.00 8.61 436 LYS A C 1
ATOM 3195 O O . LYS A 1 184 ? 11.100 13.251 35.392 1.00 9.15 436 LYS A O 1
ATOM 3214 N N . PRO A 1 185 ? 11.068 12.507 33.274 1.00 8.00 437 PRO A N 1
ATOM 3215 C CA . PRO A 1 185 ? 12.529 12.419 33.290 1.00 7.87 437 PRO A CA 1
ATOM 3216 C C . PRO A 1 185 ? 13.215 13.754 33.594 1.00 7.44 437 PRO A C 1
ATOM 3217 O O . PRO A 1 185 ? 12.723 14.835 33.246 1.00 9.40 437 PRO A O 1
ATOM 3228 N N . ILE A 1 186 ? 14.368 13.649 34.253 1.00 6.04 438 ILE A N 1
ATOM 3229 C CA . ILE A 1 186 ? 15.169 14.793 34.658 1.00 5.85 438 ILE A CA 1
ATOM 3230 C C . ILE A 1 186 ? 16.215 15.058 33.568 1.00 4.91 438 ILE A C 1
ATOM 3231 O O . ILE A 1 186 ? 17.036 14.185 33.281 1.00 4.63 438 ILE A O 1
ATOM 3247 N N . PRO A 1 187 ? 16.224 16.262 32.968 1.00 5.32 439 PRO A N 1
ATOM 3248 C CA . PRO A 1 187 ? 17.229 16.541 31.930 1.00 5.74 439 PRO A CA 1
ATOM 3249 C C . PRO A 1 187 ? 18.650 16.289 32.421 1.00 5.43 439 PRO A C 1
ATOM 3250 O O . PRO A 1 187 ? 18.988 16.744 33.521 1.00 6.15 439 PRO A O 1
ATOM 3261 N N . ASP A 1 188 ? 19.468 15.594 31.626 1.00 5.11 440 ASP A N 1
ATOM 3262 C CA . ASP A 1 188 ? 20.814 15.250 32.072 1.00 5.43 440 ASP A CA 1
ATOM 3263 C C . ASP A 1 188 ? 21.887 15.314 30.988 1.00 5.50 440 ASP A C 1
ATOM 3264 O O . ASP A 1 188 ? 22.915 14.655 31.109 1.00 5.87 440 ASP A O 1
ATOM 3273 N N . GLY A 1 189 ? 21.680 16.128 29.958 1.00 5.75 441 GLY A N 1
ATOM 3274 C CA . GLY A 1 189 ? 22.764 16.456 29.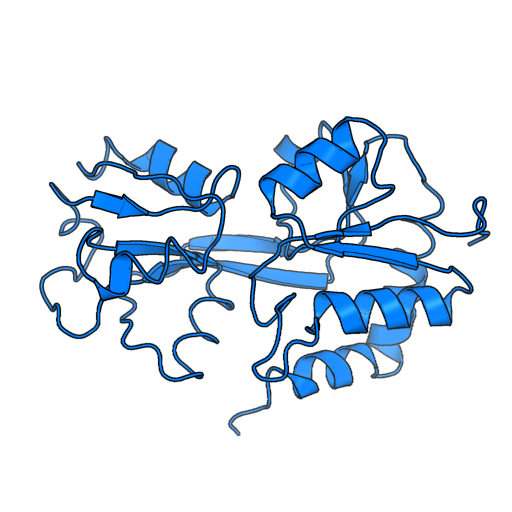052 1.00 5.66 441 GLY A CA 1
ATOM 3275 C C . GLY A 1 189 ? 23.124 15.371 28.058 1.00 4.80 441 GLY A C 1
ATOM 3276 O O . GLY A 1 189 ? 22.250 14.707 27.501 1.00 5.04 441 GLY A O 1
ATOM 3280 N N . GLN A 1 190 ? 24.432 15.227 27.826 1.00 4.46 442 GLN A N 1
ATOM 3281 C CA . GLN A 1 190 ? 24.967 14.437 26.721 1.00 4.39 442 GLN A CA 1
ATOM 3282 C C . GLN A 1 190 ? 25.909 13.341 27.232 1.00 4.17 442 GLN A C 1
ATOM 3283 O O . GLN A 1 190 ? 26.339 13.368 28.393 1.00 5.65 442 GLN A O 1
ATOM 3297 N N . TYR A 1 191 ? 26.205 12.378 26.359 1.00 3.61 443 TYR A N 1
ATOM 3298 C CA . TYR A 1 191 ? 27.238 11.372 26.578 1.00 3.39 443 TYR A CA 1
ATOM 3299 C C . TYR A 1 191 ? 28.518 11.769 25.846 1.00 3.40 443 TYR A C 1
ATOM 3300 O O . TYR A 1 191 ? 28.468 12.341 24.752 1.00 3.85 443 TYR A O 1
ATOM 3318 N N . GLY A 1 192 ? 29.653 11.407 26.447 1.00 3.52 444 GLY A N 1
ATOM 3319 C CA . GLY A 1 192 ? 30.948 11.585 25.824 1.00 3.77 444 GLY A CA 1
ATOM 3320 C C . GLY A 1 192 ? 31.883 10.423 26.107 1.00 3.59 444 GLY A C 1
ATOM 3321 O O . GLY A 1 192 ? 31.741 9.705 27.097 1.00 4.10 444 GLY A O 1
ATOM 3325 N N . PHE A 1 193 ? 32.841 10.267 25.198 1.00 3.69 445 PHE A N 1
ATOM 3326 C CA . PHE A 1 193 ? 34.044 9.459 25.396 1.00 3.65 445 PHE A CA 1
ATOM 3327 C C . PHE A 1 193 ? 35.012 10.244 26.281 1.00 3.71 445 PHE A C 1
ATOM 3328 O O . PHE A 1 193 ? 35.125 11.455 26.120 1.00 4.65 445 PHE A O 1
ATOM 3345 N N . ALA A 1 194 ? 35.715 9.572 27.191 1.00 4.03 446 ALA A N 1
ATOM 3346 C CA . ALA A 1 194 ? 36.594 10.271 28.131 1.00 4.48 446 ALA A CA 1
ATOM 3347 C C . ALA A 1 194 ? 37.949 9.611 28.288 1.00 4.35 446 ALA A C 1
ATOM 3348 O O . ALA A 1 194 ? 38.072 8.389 28.274 1.00 4.92 446 ALA A O 1
ATOM 3355 N N . VAL A 1 195 ? 38.951 10.469 28.470 1.00 4.41 447 VAL A N 1
ATOM 3356 C CA . VAL A 1 195 ? 40.286 10.073 28.904 1.00 4.38 447 VAL A CA 1
ATOM 3357 C C . VAL A 1 195 ? 40.590 10.800 30.219 1.00 4.32 447 VAL A C 1
ATOM 3358 O O . VAL A 1 195 ? 39.915 11.771 30.575 1.00 4.97 447 VAL A O 1
ATOM 3371 N N . LYS A 1 196 ? 41.604 10.347 30.946 1.00 4.78 448 LYS A N 1
ATOM 3372 C CA . LYS A 1 196 ? 42.026 11.073 32.129 1.00 5.01 448 LYS A CA 1
ATOM 3373 C C . LYS A 1 196 ? 42.523 12.448 31.705 1.00 5.54 448 LYS A C 1
ATOM 3374 O O . LYS A 1 196 ? 43.187 12.575 30.678 1.00 5.98 448 LYS A O 1
ATOM 3393 N N . LYS A 1 197 ? 42.208 13.475 32.483 1.00 6.17 449 LYS A N 1
ATOM 3394 C CA . LYS A 1 197 ? 42.585 14.832 32.116 1.00 6.99 449 LYS A CA 1
ATOM 3395 C C . LYS A 1 197 ? 44.085 14.916 31.847 1.00 7.74 449 LYS A C 1
ATOM 3396 O O . LYS A 1 197 ? 44.908 14.519 32.678 1.00 8.58 449 LYS A O 1
ATOM 3415 N N . GLY A 1 198 ? 44.433 15.423 30.669 1.00 8.53 450 GLY A N 1
ATOM 3416 C CA . GLY A 1 198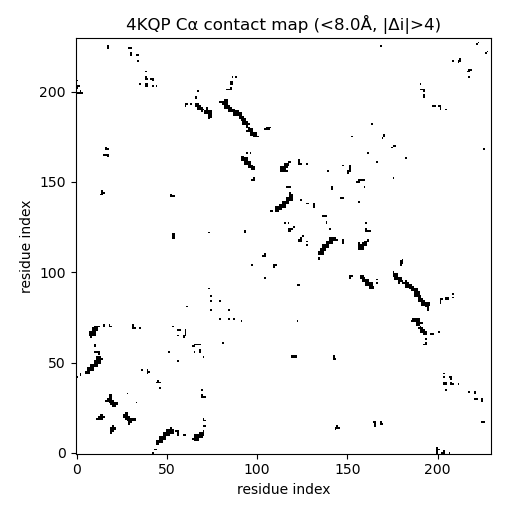 ? 45.817 15.603 30.267 1.00 10.23 450 GLY A CA 1
ATOM 3417 C C . GLY A 1 198 ? 46.464 14.391 29.613 1.00 10.37 450 GLY A C 1
ATOM 3418 O O . GLY A 1 198 ? 47.581 14.502 29.113 1.00 13.57 450 GLY A O 1
ATOM 3422 N N . SER A 1 199 ? 45.779 13.249 29.609 1.00 7.88 451 SER A N 1
ATOM 3423 C CA A SER A 1 199 ? 46.312 11.997 29.058 0.73 7.73 451 SER A CA 1
ATOM 3424 C CA B SER A 1 199 ? 46.345 12.025 29.063 0.27 7.52 451 SER A CA 1
ATOM 3425 C C . SER A 1 199 ? 45.798 11.730 27.667 1.00 7.44 451 SER A C 1
ATOM 3426 O O . SER A 1 199 ? 44.705 12.169 27.309 1.00 7.60 451 SER A O 1
ATOM 3441 N N . ASN A 1 200 ? 46.569 10.970 26.896 1.00 7.30 452 ASN A N 1
ATOM 3442 C CA . ASN A 1 200 ? 46.122 10.467 25.599 1.00 7.56 452 ASN A CA 1
ATOM 3443 C C . ASN A 1 200 ? 45.348 11.467 24.751 1.00 7.42 452 ASN A C 1
ATOM 3444 O O . ASN A 1 200 ? 44.265 11.161 24.254 1.00 7.14 452 ASN A O 1
ATOM 3455 N N . PRO A 1 201 ? 45.904 12.668 24.562 1.00 7.63 453 PRO A N 1
ATOM 3456 C CA . PRO A 1 201 ? 45.161 13.686 23.805 1.00 7.60 453 PRO A CA 1
ATOM 3457 C C . PRO A 1 201 ? 44.822 13.254 22.383 1.00 6.97 453 PRO A C 1
ATOM 3458 O O . PRO A 1 201 ? 43.796 13.667 21.832 1.00 6.92 453 PRO A O 1
ATOM 3469 N N . GLU A 1 202 ? 45.657 12.411 21.795 1.00 6.94 454 GLU A N 1
ATOM 3470 C CA . GLU A 1 202 ? 45.409 11.956 20.438 1.00 6.89 454 GLU A CA 1
ATOM 3471 C C . GLU A 1 202 ? 44.150 11.083 20.342 1.00 6.18 454 GLU A C 1
ATOM 3472 O O . GLU A 1 202 ? 43.566 10.966 19.263 1.00 6.20 454 GLU A O 1
ATOM 3484 N N . LEU A 1 203 ? 43.734 10.456 21.448 1.00 6.24 455 LEU A N 1
ATOM 3485 C CA A LEU A 1 203 ? 42.474 9.693 21.451 0.69 6.26 455 LEU A CA 1
ATOM 3486 C CA B LEU A 1 203 ? 42.502 9.682 21.450 0.31 6.64 455 LEU A CA 1
ATOM 3487 C C . LEU A 1 203 ? 41.276 10.603 21.376 1.00 5.62 455 LEU A C 1
ATOM 3488 O O . LEU A 1 203 ? 40.268 10.256 20.754 1.00 5.83 455 LEU A O 1
ATOM 3519 N N . ILE A 1 204 ? 41.355 11.760 22.021 1.00 5.24 456 ILE A N 1
ATOM 3520 C CA . ILE A 1 204 ? 40.282 12.737 21.900 1.00 5.54 456 ILE A CA 1
ATOM 3521 C C . ILE A 1 204 ? 40.244 13.296 20.472 1.00 5.47 456 ILE A C 1
ATOM 3522 O O . ILE A 1 204 ? 39.173 13.442 19.884 1.00 5.76 456 ILE A O 1
ATOM 3538 N N . GLU A 1 205 ? 41.409 13.614 19.921 1.00 5.70 457 GLU A N 1
ATOM 3539 C CA . GLU A 1 205 ? 41.495 14.123 18.563 1.00 6.63 457 GLU A CA 1
ATOM 3540 C C . GLU A 1 205 ? 40.883 13.105 17.589 1.00 6.51 457 GLU A C 1
ATOM 3541 O O . GLU A 1 205 ? 40.069 13.473 16.729 1.00 7.64 457 GLU A O 1
ATOM 3553 N N A MET A 1 206 ? 41.264 11.856 17.686 0.58 6.44 458 MET A N 1
ATOM 3554 N N B MET A 1 206 ? 41.279 11.817 17.750 0.42 6.44 458 MET A N 1
ATOM 3555 C CA A MET A 1 206 ? 40.740 10.930 16.726 0.58 6.47 458 MET A CA 1
ATOM 3556 C CA B MET A 1 206 ? 40.753 10.665 16.956 0.42 6.49 458 MET A CA 1
ATOM 3557 C C A MET A 1 206 ? 39.230 10.646 17.001 0.58 5.91 458 MET A C 1
ATOM 3558 C C B MET A 1 206 ? 39.250 10.638 17.035 0.42 5.91 458 MET A C 1
ATOM 3559 O O A MET A 1 206 ? 38.474 10.426 16.051 0.58 5.49 458 MET A O 1
ATOM 3560 O O B MET A 1 206 ? 38.541 10.573 16.028 0.42 5.49 458 MET A O 1
ATOM 3587 N N . PHE A 1 207 ? 38.773 10.678 18.263 1.00 5.08 459 PHE A N 1
ATOM 3588 C CA . PHE A 1 207 ? 37.347 10.528 18.519 1.00 4.75 459 PHE A CA 1
ATOM 3589 C C . PHE A 1 207 ? 36.567 11.640 17.824 1.00 4.32 459 PHE A C 1
ATOM 3590 O O . PHE A 1 207 ? 35.562 11.400 17.156 1.00 4.74 459 PHE A O 1
ATOM 3607 N N . ASN A 1 208 ? 37.030 12.869 17.980 1.00 4.60 460 ASN A N 1
ATOM 3608 C CA . ASN A 1 208 ? 36.299 14.003 17.443 1.00 4.72 460 ASN A CA 1
ATOM 3609 C C . ASN A 1 208 ? 36.304 13.991 15.925 1.00 4.83 460 ASN A C 1
ATOM 3610 O O . ASN A 1 208 ? 35.294 14.294 15.287 1.00 5.41 460 ASN A O 1
ATOM 3621 N N . ASN A 1 209 ? 37.446 13.660 15.334 1.00 5.28 461 ASN A N 1
ATOM 3622 C CA . ASN A 1 209 ? 37.529 13.587 13.882 1.00 6.11 461 ASN A CA 1
ATOM 3623 C C . ASN A 1 209 ? 36.617 12.483 13.366 1.00 5.80 461 ASN A C 1
ATOM 3624 O O . ASN A 1 209 ? 35.841 12.681 12.425 1.00 6.48 461 ASN A O 1
ATOM 3635 N N . GLY A 1 210 ? 36.740 11.299 13.957 1.00 5.70 462 GLY A N 1
ATOM 3636 C CA . GLY A 1 210 ? 35.951 10.170 13.510 1.00 5.98 462 GLY A CA 1
ATOM 3637 C C . GLY A 1 210 ? 34.458 10.375 13.695 1.00 5.16 462 GLY A C 1
ATOM 3638 O O . GLY A 1 210 ? 33.673 10.060 12.799 1.00 5.67 462 GLY A O 1
ATOM 3642 N N . LEU A 1 211 ? 34.043 10.902 14.841 1.00 4.71 463 LEU A N 1
ATOM 3643 C CA . LEU A 1 211 ? 32.621 11.130 15.061 1.00 4.68 463 LEU A CA 1
ATOM 3644 C C . LEU A 1 211 ? 32.069 12.113 14.030 1.00 4.65 463 LEU A C 1
ATOM 3645 O O . LEU A 1 211 ? 30.994 11.889 13.474 1.00 4.85 463 LEU A O 1
ATOM 3661 N N . ALA A 1 212 ? 32.780 13.206 13.773 1.00 4.71 464 ALA A N 1
ATOM 3662 C CA . ALA A 1 212 ? 32.297 14.175 12.794 1.00 4.78 464 ALA A CA 1
ATOM 3663 C C . ALA A 1 212 ? 32.150 13.488 11.438 1.00 4.74 464 ALA A C 1
ATOM 3664 O O . ALA A 1 212 ? 31.160 13.691 10.732 1.00 4.99 464 ALA A O 1
ATOM 3671 N N . ASN A 1 213 ? 33.131 12.680 11.063 1.00 4.88 465 ASN A N 1
ATOM 3672 C CA . ASN A 1 213 ? 33.074 11.991 9.785 1.00 5.52 465 ASN A CA 1
ATOM 3673 C C . ASN A 1 213 ? 31.891 11.029 9.694 1.00 5.56 465 ASN A C 1
ATOM 3674 O O . ASN A 1 21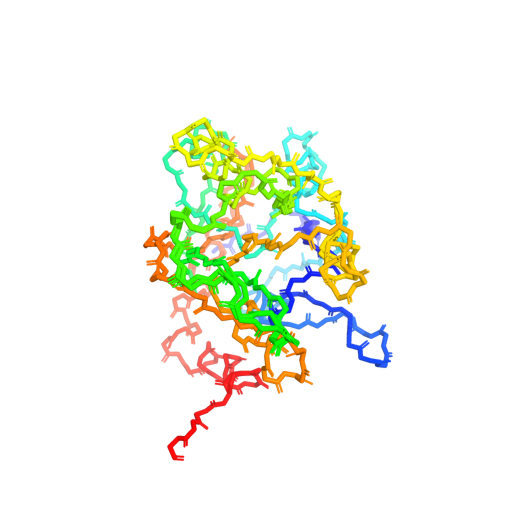3 ? 31.223 10.961 8.658 1.00 6.05 465 ASN A O 1
ATOM 3685 N N . LEU A 1 214 ? 31.630 10.287 10.768 1.00 5.28 466 LEU A N 1
ATOM 3686 C CA . LEU A 1 214 ? 30.568 9.284 10.753 1.00 5.30 466 LEU A CA 1
ATOM 3687 C C . LEU A 1 214 ? 29.180 9.904 10.909 1.00 4.96 466 LEU A C 1
ATOM 3688 O O . LEU A 1 214 ? 28.205 9.353 10.391 1.00 5.23 466 LEU A O 1
ATOM 3704 N N . ARG A 1 215 ? 29.069 11.036 11.606 1.00 4.84 467 ARG A N 1
ATOM 3705 C CA . ARG A 1 215 ? 27.801 11.762 11.587 1.00 5.10 467 ARG A CA 1
ATOM 3706 C C . ARG A 1 215 ? 27.498 12.196 10.154 1.00 5.70 467 ARG A C 1
ATOM 3707 O O . ARG A 1 215 ? 26.377 12.058 9.670 1.00 7.57 467 ARG A O 1
ATOM 3728 N N . ALA A 1 216 ? 28.507 12.682 9.451 1.00 5.28 468 ALA A N 1
ATOM 3729 C CA . ALA A 1 216 ? 28.284 13.248 8.124 1.00 5.92 468 ALA A CA 1
ATOM 3730 C C . ALA A 1 216 ? 28.053 12.193 7.050 1.00 5.99 468 ALA A C 1
ATOM 3731 O O . ALA A 1 216 ? 27.340 12.465 6.091 1.00 6.82 468 ALA A O 1
ATOM 3738 N N . ASN A 1 217 ? 28.662 11.013 7.181 1.00 6.62 469 ASN A N 1
ATOM 3739 C CA . ASN A 1 217 ? 28.572 10.001 6.127 1.00 7.50 469 ASN A CA 1
ATOM 3740 C C . ASN A 1 217 ? 27.489 8.952 6.377 1.00 8.50 469 ASN A C 1
ATOM 3741 O O . ASN A 1 217 ? 27.353 8.002 5.612 1.00 10.16 469 ASN A O 1
ATOM 3752 N N . GLY A 1 218 ? 26.707 9.146 7.432 1.00 8.75 470 GLY A N 1
ATOM 3753 C CA . GLY A 1 218 ? 25.563 8.296 7.695 1.00 9.80 470 GLY A CA 1
ATOM 3754 C C . GLY A 1 218 ? 25.839 7.084 8.565 1.00 8.61 470 GLY A C 1
ATOM 3755 O O . GLY A 1 218 ? 24.904 6.417 8.999 1.00 9.57 470 GLY A O 1
ATOM 3759 N N . GLU A 1 219 ? 27.105 6.783 8.837 1.00 7.20 471 GLU A N 1
ATOM 3760 C CA . GLU A 1 219 ? 27.415 5.590 9.623 1.00 7.33 471 GLU A CA 1
ATOM 3761 C C . GLU A 1 219 ? 26.932 5.695 11.062 1.00 6.74 471 GLU A C 1
ATOM 3762 O O . GLU A 1 219 ? 26.517 4.696 11.651 1.00 7.37 471 GLU A O 1
ATOM 3774 N N . TYR A 1 220 ? 26.999 6.891 11.636 1.00 6.17 472 TYR A N 1
ATOM 3775 C CA . TYR A 1 220 ? 26.492 7.109 12.986 1.00 5.93 472 TYR A CA 1
ATOM 3776 C C . TYR A 1 220 ? 25.016 6.717 13.069 1.00 6.17 472 TYR A C 1
ATOM 3777 O O . TYR A 1 220 ? 24.613 5.945 13.935 1.00 6.69 472 TYR A O 1
ATOM 3795 N N . ASP A 1 221 ? 24.208 7.242 12.153 1.00 6.98 473 ASP A N 1
ATOM 3796 C CA . ASP A 1 221 ? 22.777 6.961 12.190 1.00 8.50 473 ASP A CA 1
ATOM 3797 C C . ASP A 1 221 ? 22.482 5.486 11.947 1.00 9.26 473 ASP A C 1
ATOM 3798 O O . ASP A 1 221 ? 21.553 4.939 12.535 1.00 10.21 473 ASP A O 1
ATOM 3807 N N . LYS A 1 222 ? 23.263 4.842 11.084 1.00 8.84 474 LYS A N 1
ATOM 3808 C CA . LYS A 1 222 ? 23.104 3.409 10.840 1.00 9.65 474 LYS A CA 1
ATOM 3809 C C . LYS A 1 222 ? 23.350 2.600 12.114 1.00 8.83 474 LYS A C 1
ATOM 3810 O O . LYS A 1 222 ? 22.621 1.646 12.403 1.00 9.69 474 LYS A O 1
ATOM 3829 N N . ILE A 1 223 ? 24.374 2.969 12.875 1.00 8.24 475 ILE A N 1
ATOM 3830 C CA . ILE A 1 223 ? 24.669 2.278 14.120 1.00 8.44 475 ILE A CA 1
ATOM 3831 C C . ILE A 1 223 ? 23.542 2.488 15.133 1.00 9.18 475 ILE A C 1
ATOM 3832 O O . ILE A 1 223 ? 23.118 1.540 15.794 1.00 10.50 475 ILE A O 1
ATOM 3848 N N . ILE A 1 224 ? 23.051 3.720 15.261 1.00 9.86 476 ILE A N 1
ATOM 3849 C CA . ILE A 1 224 ? 21.934 3.961 16.175 1.00 11.67 476 ILE A CA 1
ATOM 3850 C C . ILE A 1 224 ? 20.723 3.112 15.749 1.00 12.61 476 ILE A C 1
ATOM 3851 O O . ILE A 1 224 ? 20.080 2.477 16.590 1.00 13.40 476 ILE A O 1
ATOM 3867 N N . ASP A 1 225 ? 20.441 3.071 14.447 1.00 13.72 477 ASP A N 1
ATOM 3868 C CA . ASP A 1 225 ? 19.279 2.340 13.929 1.00 14.58 477 ASP A CA 1
ATOM 3869 C C . ASP A 1 225 ? 19.349 0.847 14.213 1.00 14.01 477 ASP A C 1
ATOM 3870 O O . ASP A 1 225 ? 18.319 0.194 14.389 1.00 14.56 477 ASP A O 1
ATOM 3879 N N . LYS A 1 226 ? 20.562 0.311 14.229 1.00 12.37 478 LYS A N 1
ATOM 3880 C CA . LYS A 1 226 ? 20.780 -1.111 14.462 1.00 11.74 478 LYS A CA 1
ATOM 3881 C C . LYS A 1 226 ? 20.177 -1.565 15.790 1.00 11.48 478 LYS A C 1
ATOM 3882 O O . LYS A 1 226 ? 19.718 -2.703 15.916 1.00 13.95 478 LYS A O 1
ATOM 3901 N N . TYR A 1 227 ? 20.157 -0.659 16.762 1.00 9.40 479 TYR A N 1
ATOM 3902 C CA . TYR A 1 227 ? 19.648 -0.953 18.099 1.00 8.94 479 TYR A CA 1
ATOM 3903 C C . TYR A 1 227 ? 18.294 -0.319 18.386 1.00 8.58 479 TYR A C 1
ATOM 3904 O O . TYR A 1 227 ? 17.466 -0.926 19.056 1.00 10.79 479 TYR A O 1
ATOM 3922 N N A LEU A 1 228 ? 18.146 0.904 17.867 0.62 8.24 480 LEU A N 1
ATOM 3923 N N B LEU A 1 228 ? 18.006 0.876 17.891 0.38 8.17 480 LEU A N 1
ATOM 3924 C CA A LEU A 1 228 ? 17.025 1.801 18.132 0.62 8.85 480 LEU A CA 1
ATOM 3925 C CA B LEU A 1 228 ? 16.793 1.558 18.359 0.38 9.44 480 LEU A CA 1
ATOM 3926 C C A LEU A 1 228 ? 16.350 2.229 16.832 0.62 10.53 480 LEU A C 1
ATOM 3927 C C B LEU A 1 228 ? 15.562 1.448 17.446 0.38 11.26 480 LEU A C 1
ATOM 3928 O O A LEU A 1 228 ? 16.370 3.400 16.440 0.62 13.37 480 LEU A O 1
ATOM 3929 O O B LEU A 1 228 ? 14.442 1.470 17.937 0.38 13.64 480 LEU A O 1
ATOM 3960 N N . GLU A 1 229 ? 15.796 1.240 16.154 1.00 11.74 481 GLU A N 1
ATOM 3961 C CA . GLU A 1 229 ? 14.849 1.443 15.039 1.00 15.16 481 GLU A CA 1
ATOM 3962 C C . GLU A 1 229 ? 13.723 2.488 15.174 1.00 15.66 481 GLU A C 1
ATOM 3963 O O . GLU A 1 229 ? 13.143 2.698 16.237 1.00 16.14 481 GLU A O 1
ATOM 3976 N N . SER A 1 230 ? 13.394 3.122 14.052 1.00 17.52 482 SER A N 1
ATOM 3977 C CA . SER A 1 230 ? 12.241 4.007 13.991 1.00 18.63 482 SER A CA 1
ATOM 3978 C C . SER A 1 230 ? 10.957 3.211 14.223 1.00 19.94 482 SER A C 1
ATOM 3979 O O . SER A 1 230 ? 10.866 2.037 13.858 1.00 21.46 482 SER A O 1
ATOM 3987 N N . ASP A 1 231 ? 9.978 3.853 14.853 1.00 19.43 483 ASP A N 1
ATOM 3988 C CA . ASP A 1 231 ? 8.665 3.249 15.067 1.00 23.73 483 ASP A CA 1
ATOM 3989 C C . ASP A 1 231 ? 7.631 3.780 14.075 1.00 24.27 483 ASP A C 1
ATOM 3990 O O . ASP A 1 231 ? 6.473 3.363 14.096 1.00 24.38 483 ASP A O 1
ATOM 3999 N N . ALA A 1 232 ? 8.049 4.703 13.214 1.00 22.62 484 ALA A N 1
ATOM 4000 C CA . ALA A 1 232 ? 7.166 5.280 12.203 1.00 24.70 484 ALA A CA 1
ATOM 4001 C C . ALA A 1 232 ? 6.809 4.271 11.116 1.00 30.07 484 ALA A C 1
ATOM 4002 O O . ALA A 1 232 ? 7.570 3.353 10.814 1.00 28.83 484 ALA A O 1
#

B-factor: mean 11.18, std 9.12, range [3.12, 96.34]

Nearest PDB structures (foldseek):
  4kr5-assembly1_B  TM=6.766E-01  e=3.384E-46  Lactococcus lactis subsp. lactis Il1403
  4zef-assembly1_A  TM=9.835E-01  e=1.853E-35  Enterococcus faecalis V583
  4g4p-assembly1_A  TM=9.726E-01  e=8.237E-34  Enterococcus faecalis V583
  4zv2-assembly1_A  TM=9.293E-01  e=1.110E-25  synthetic construct
  4zv1-assembly1_A  TM=9.316E-01  e=2.225E-25  synthetic construct

Solvent-accessible surface area: 10758 Å² total

Secondary structure (DSSP, 8-state):
----SS-EEEEE-SSBTTTBEE-TTS-EE-HHHHHHHHHHHHHT--EEEEE--HHHHHHHHHTT-SSEE-SSPBP-TTGGGTEEE-S--EEEEEEEEEETT--S-SSGGGGTT-EEEEETTSHHHHHHHHHHHHHT-EEEEES-HHHHHHHHHHTSSSEEEEEHHHHHHHHHHT--EE--SPPEEEEEE--EEETTS-HHHHHHHHHHHHHHHHHSHHHHHHHHHS----

InterPro domains:
  IPR000515 ABC transporter type 1, transmembrane domain MetI-like [PF00528] (527-714)
  IPR000515 ABC transporter type 1, transmembrane domain MetI-like [PS50928] (511-703)
  IPR000515 ABC transporter type 1, transmembrane domain MetI-like [cd06261] (511-704)
  IPR001320 Ionotropic glutamate receptor, C-terminal [SM00079] (261-482)
  IPR001638 Solute-binding protein family 3/N-terminal domain of MltF [PF00497] (30-248)
  IPR001638 Solute-binding protein family 3/N-terminal domain of MltF [PF00497] (263-481)
  IPR001638 Solute-binding protein family 3/N-terminal domain of MltF [SM00062] (29-251)
  IPR001638 Solute-binding protein family 3/N-terminal domain of MltF [SM00062] (261-483)
  IPR010065 Amino acid ABC transporter, permease protein, 3-TM domain [TIGR01726] (504-608)
  IPR018313 Solute-binding protein family 3, conserved site [PS01039] (52-65)
  IPR035906 MetI-like superfamily [G3DSA:1.10.3720.10] (495-714)
  IPR035906 MetI-like superfamily [SSF161098] (504-705)

Radius of gyration: 17.92 Å; Cα contacts (8 Å, |Δi|>4): 512; chains: 1; bounding box: 51×35×47 Å

CATH classification: 3.40.190.10 (+1 more: 3.40.190.10)

Foldseek 3Di:
DDDDDQEAEEEEAAPQPQQWYQDPVRDIHHLLVVQLVQLCVVQVHHYDYDHQRDVVRVVCQQVVHGQWYRYQAFDDPVVLVWKDWADFQFFWFKFKKFFLPDPQDQELLSQAAFEEEDEPPHPQVVVCVVCCVVNHYHYDYDVHPVVRLVCRVVVVGGMYMDIPVRVVLVVVVPGRIDTRYDTGGGTGGTMIHTPPGPVVSSVSSRVSSVVCVVVVVSVVSVCVRPNDPD

Organism: Lactococcus lactis subsp. lactis (strain IL1403) (NCBI:txid272623)

Sequence (230 aa):
ATPKKDVYTTIASDNSFAPFEFQQNDDKKQQFTGIDVDLLNAIAKNQGFKLKWNFIGFQAAVDSVQSGHADGMMSGMSITDARKQQVFDYGSPPYYSSNLTIATSSSTTDDDDSSIIKKSSWWKKDDLKGKTLGAKNGTASFDYLNAHAKEEYGYTTVKTTFFTTDDAATTTMYYSSSLNNGSINALMDDEPPVIIKKYAIKKQGQKFATPIKPIPDGQYGFAVKKGSSNPELLIEMMFNNGLANLRANGEYDKIIDKYLLESDA